Protein AF-A0A964VKA3-F1 (afdb_monomer)

Radius of gyration: 26.98 Å; Cα contacts (8 Å, |Δi|>4): 495; chains: 1; bounding box: 67×96×76 Å

Mean predicted aligned error: 15.07 Å

pLDDT: mean 77.62, std 18.9, range [29.02, 98.5]

Solvent-accessible surface area (backbone atoms only — not comparable to full-atom values): 16894 Å² total; per-residue (Å²): 137,84,88,82,90,82,89,80,76,86,79,73,80,71,74,79,73,78,76,73,82,77,62,54,69,46,67,36,47,92,90,64,43,52,62,61,52,16,59,75,70,75,44,49,50,66,56,46,24,67,53,53,75,44,94,60,74,84,78,54,73,70,40,74,37,39,74,56,55,100,85,63,93,72,81,75,84,78,78,66,81,70,84,72,76,85,72,80,71,78,76,71,74,75,77,80,71,54,73,66,58,52,50,52,49,45,53,52,34,49,52,30,44,50,50,23,33,51,51,7,35,78,67,64,33,52,17,39,36,34,31,57,67,78,33,33,32,40,34,26,48,44,50,41,80,76,49,75,39,62,34,9,46,6,65,48,86,86,46,38,82,40,68,46,68,55,53,83,72,31,26,38,61,65,45,71,40,25,27,68,38,62,46,78,37,85,89,42,61,82,24,64,20,40,44,29,32,40,51,46,50,70,62,30,54,53,35,35,31,68,74,48,39,72,60,35,42,50,53,51,53,53,47,28,74,76,74,48,74,77,82,41,60,68,48,44,52,54,51,23,71,76,29,76,91,66,47,53,43,72,75,40,34,41,28,19,65,36,31,94,55,50,68,29,74,17,30,40,21,18,32,57,70,58,39,46,58,48,48,70,50,34,55,73,38,72,78,34,30,38,65,31,27,32,16,32,33,62,115

Nearest PDB structures (foldseek):
  4uz3-assembly1_A  TM=9.778E-01  e=7.431E-03  Thermus thermophilus HB8
  4uz3-assembly3_C  TM=9.737E-01  e=7.431E-03  Thermus thermophilus HB8
  4uz3-assembly2_B  TM=9.156E-01  e=4.848E-03  Thermus thermophilus HB8
  4xcm-assembly1_B  TM=9.577E-01  e=7.899E-03  Thermus thermophilus HB8
  4xcm-assembly1_A  TM=3.022E-01  e=6.188E-03  Thermus thermophilus HB8

Foldseek 3Di:
DDDDDDDDDDPPPPPPPPPPPDFDKDQAAVPDWLVVVCVLLVHDSVVQCVQAVNPDTDDDHRDITGPDDPPDDDPCPVPDPPPPPPPPPPPPPDPDDPPVVVVVQVVQQVVQVVVLLVVQLVVQAKAWEAALAVQKIFIDGNSHGPDIFRKAFFADPVLAVDADQAAQSLYAHADKWWWQDWFAAPVPVQFLRTKTWTQCQVVLLVSLCVVVPPVSVVLQVVCCVVPNHDRDLVVQVVSCVVVVVRGRHHIETETENDNPYHRGSRHIYGHSVVSVVVQVRQCPDPVRNTGNMYGYGHD

Structure (mmCIF, N/CA/C/O backbone):
data_AF-A0A964VKA3-F1
#
_entry.id   AF-A0A964VKA3-F1
#
loop_
_atom_site.group_PDB
_atom_site.id
_atom_site.type_symbol
_atom_site.label_atom_id
_atom_site.label_alt_id
_atom_site.label_comp_id
_atom_site.label_asym_id
_atom_site.label_entity_id
_atom_site.label_seq_id
_atom_site.pdbx_PDB_ins_code
_atom_site.Cartn_x
_atom_site.Cartn_y
_atom_site.Cartn_z
_atom_site.occupancy
_atom_site.B_iso_or_equiv
_atom_site.auth_seq_id
_atom_site.auth_comp_id
_atom_site.auth_asym_id
_atom_site.auth_atom_id
_atom_site.pdbx_PDB_model_num
ATOM 1 N N . MET A 1 1 ? 47.159 -69.421 52.613 1.00 46.22 1 MET A N 1
ATOM 2 C CA . MET A 1 1 ? 47.717 -69.399 51.239 1.00 46.22 1 MET A CA 1
ATOM 3 C C . MET A 1 1 ? 46.583 -69.584 50.232 1.00 46.22 1 MET A C 1
ATOM 5 O O . MET A 1 1 ? 45.770 -70.463 50.471 1.00 46.22 1 MET A O 1
ATOM 9 N N . ARG A 1 2 ? 46.611 -68.809 49.124 1.00 44.88 2 ARG A N 1
ATOM 10 C CA . ARG A 1 2 ? 45.704 -68.765 47.933 1.00 44.88 2 ARG A CA 1
ATOM 11 C C . ARG A 1 2 ? 44.397 -67.954 48.142 1.00 44.88 2 ARG A C 1
ATOM 13 O O . ARG A 1 2 ? 43.605 -68.331 48.987 1.00 44.88 2 ARG A O 1
ATOM 20 N N . ARG A 1 3 ? 44.273 -66.706 47.628 1.00 47.31 3 ARG A N 1
ATOM 21 C CA . ARG A 1 3 ? 43.980 -66.226 46.231 1.00 47.31 3 ARG A CA 1
ATOM 22 C C . ARG A 1 3 ? 42.556 -66.652 45.789 1.00 47.31 3 ARG A C 1
ATOM 24 O O . ARG A 1 3 ? 42.257 -67.815 45.979 1.00 47.31 3 ARG A O 1
ATOM 31 N N . LEU A 1 4 ? 41.651 -65.874 45.172 1.00 44.03 4 LEU A N 1
ATOM 32 C CA . LEU A 1 4 ? 41.668 -64.588 44.454 1.00 44.03 4 LEU A CA 1
ATOM 33 C C . LEU A 1 4 ? 40.191 -64.163 44.148 1.00 44.03 4 LEU A C 1
ATOM 35 O O . LEU A 1 4 ? 39.352 -65.039 43.976 1.00 44.03 4 LEU A O 1
ATOM 39 N N . THR A 1 5 ? 39.940 -62.853 43.979 1.00 50.41 5 THR A N 1
ATOM 40 C CA . THR A 1 5 ? 38.921 -62.175 43.116 1.00 50.41 5 THR A CA 1
ATOM 41 C C . THR A 1 5 ? 37.412 -62.487 43.194 1.00 50.41 5 THR A C 1
ATOM 43 O O . THR A 1 5 ? 36.982 -63.538 42.740 1.00 50.41 5 THR A O 1
ATOM 46 N N . LEU A 1 6 ? 36.596 -61.453 43.464 1.00 41.47 6 LEU A N 1
ATOM 47 C CA . LEU A 1 6 ? 35.731 -60.855 42.427 1.00 41.47 6 LEU A CA 1
ATOM 48 C C . LEU A 1 6 ? 35.300 -59.430 42.817 1.00 41.47 6 LEU A C 1
ATOM 50 O O . LEU A 1 6 ? 34.840 -59.179 43.927 1.00 41.47 6 LEU A O 1
ATOM 54 N N . ALA A 1 7 ? 35.492 -58.500 41.885 1.00 50.34 7 ALA A N 1
ATOM 55 C CA . ALA A 1 7 ? 35.051 -57.118 41.970 1.00 50.34 7 ALA A CA 1
ATOM 56 C C . ALA A 1 7 ? 33.517 -57.039 41.929 1.00 50.34 7 ALA A C 1
ATOM 58 O O . ALA A 1 7 ? 32.906 -57.640 41.047 1.00 50.34 7 ALA A O 1
ATOM 59 N N . LEU A 1 8 ? 32.908 -56.240 42.809 1.00 47.75 8 LEU A N 1
ATOM 60 C CA . LEU A 1 8 ? 31.572 -55.708 42.559 1.00 47.75 8 LEU A CA 1
ATOM 61 C C . LEU A 1 8 ? 31.676 -54.189 42.466 1.00 47.75 8 LEU A C 1
ATOM 63 O O . LEU A 1 8 ? 31.941 -53.484 43.437 1.00 47.75 8 LEU A O 1
ATOM 67 N N . PHE A 1 9 ? 31.564 -53.748 41.218 1.00 50.69 9 PHE A N 1
ATOM 68 C CA . PHE A 1 9 ? 31.520 -52.373 40.764 1.00 50.69 9 PHE A CA 1
ATOM 69 C C . PHE A 1 9 ? 30.535 -51.538 41.586 1.00 50.69 9 PHE A C 1
ATOM 71 O O . PHE A 1 9 ? 29.422 -51.976 41.875 1.00 50.69 9 PHE A O 1
ATOM 78 N N . LEU A 1 10 ? 30.947 -50.301 41.877 1.00 51.44 10 LEU A N 1
ATOM 79 C CA . LEU A 1 10 ? 30.071 -49.205 42.266 1.00 51.44 10 LEU A CA 1
ATOM 80 C C . LEU A 1 10 ? 28.828 -49.175 41.364 1.00 51.44 10 LEU A C 1
ATOM 82 O O . LEU A 1 10 ? 28.906 -48.721 40.223 1.00 51.44 10 LEU A O 1
ATOM 86 N N . LEU A 1 11 ? 27.667 -49.545 41.902 1.00 50.25 11 LEU A N 1
ATOM 87 C CA . LEU A 1 11 ? 26.408 -48.975 41.443 1.00 50.25 11 LEU A CA 1
ATOM 88 C C . LEU A 1 11 ? 26.140 -47.744 42.309 1.00 50.25 11 LEU A C 1
ATOM 90 O O . LEU A 1 11 ? 25.336 -47.741 43.237 1.00 50.25 11 LEU A O 1
ATOM 94 N N . CYS A 1 12 ? 26.896 -46.683 42.025 1.00 42.41 12 CYS A N 1
ATOM 95 C CA . CYS A 1 12 ? 26.462 -45.347 42.378 1.00 42.41 12 CYS A CA 1
ATOM 96 C C . CYS A 1 12 ? 25.170 -45.130 41.585 1.00 42.41 12 CYS A C 1
ATOM 98 O O . CYS A 1 12 ? 25.213 -44.934 40.370 1.00 42.41 12 CYS A O 1
ATOM 100 N N . CYS A 1 13 ? 24.021 -45.253 42.251 1.00 41.84 13 CYS A N 1
ATOM 101 C CA . CYS A 1 13 ? 22.764 -44.723 41.748 1.00 41.84 13 CYS A CA 1
ATOM 102 C C . CYS A 1 13 ? 22.954 -43.213 41.595 1.00 41.84 13 CYS A C 1
ATOM 104 O O . CYS A 1 13 ? 22.652 -42.435 42.498 1.00 41.84 13 CYS A O 1
ATOM 106 N N . ALA A 1 14 ? 23.499 -42.801 40.454 1.00 47.78 14 ALA A N 1
ATOM 107 C CA . ALA A 1 14 ? 23.356 -41.452 39.968 1.00 47.78 14 ALA A CA 1
ATOM 108 C C . ALA A 1 14 ? 21.856 -41.263 39.743 1.00 47.78 14 ALA A C 1
ATOM 110 O O . ALA A 1 14 ? 21.308 -41.639 38.707 1.00 47.78 14 ALA A O 1
ATOM 111 N N . ALA A 1 15 ? 21.179 -40.719 40.753 1.00 46.66 15 ALA A N 1
ATOM 112 C CA . ALA A 1 15 ? 19.953 -39.991 40.526 1.00 46.66 15 ALA A CA 1
ATOM 113 C C . ALA A 1 15 ? 20.293 -38.972 39.436 1.00 46.66 15 ALA A C 1
ATOM 115 O O . ALA A 1 15 ? 21.061 -38.035 39.663 1.00 46.66 15 ALA A O 1
ATOM 116 N N . ILE A 1 16 ? 19.798 -39.217 38.223 1.00 49.50 16 ILE A N 1
ATOM 117 C CA . ILE A 1 16 ? 19.834 -38.239 37.149 1.00 49.50 16 ILE A CA 1
ATOM 118 C C . ILE A 1 16 ? 18.937 -37.114 37.651 1.00 49.50 16 ILE A C 1
ATOM 120 O O . ILE A 1 16 ? 17.721 -37.143 37.480 1.00 49.50 16 ILE A O 1
ATOM 124 N N . ALA A 1 17 ? 19.535 -36.151 38.349 1.00 42.00 17 ALA A N 1
ATOM 125 C CA . ALA A 1 17 ? 18.922 -34.864 38.570 1.00 42.00 17 ALA A CA 1
ATOM 126 C C . ALA A 1 17 ? 18.688 -34.302 37.171 1.00 42.00 17 ALA A C 1
ATOM 128 O O . ALA A 1 17 ? 19.619 -33.867 36.491 1.00 42.00 17 ALA A O 1
ATOM 129 N N . THR A 1 18 ? 17.447 -34.394 36.701 1.00 40.34 18 THR A N 1
ATOM 130 C CA . THR A 1 18 ? 16.996 -33.676 35.521 1.00 40.34 18 THR A CA 1
ATOM 131 C C . THR A 1 18 ? 17.219 -32.203 35.823 1.00 40.34 18 THR A C 1
ATOM 133 O O . THR A 1 18 ? 16.423 -31.580 36.526 1.00 40.34 18 THR A O 1
ATOM 136 N N . LEU A 1 19 ? 18.347 -31.658 35.365 1.00 45.47 19 LEU A N 1
ATOM 137 C CA . LEU A 1 19 ? 18.601 -30.226 35.355 1.00 45.47 19 LEU A CA 1
ATOM 138 C C . LEU A 1 19 ? 17.502 -29.615 34.488 1.00 45.47 19 LEU A C 1
ATOM 140 O O . LEU A 1 19 ? 17.586 -29.620 33.260 1.00 45.47 19 LEU A O 1
ATOM 144 N N . GLY A 1 20 ? 16.427 -29.165 35.137 1.00 46.66 20 GLY A N 1
ATOM 145 C CA . GLY A 1 20 ? 15.353 -28.437 34.489 1.00 46.66 20 GLY A CA 1
ATOM 146 C C . GLY A 1 20 ? 15.978 -27.270 33.742 1.00 46.66 20 GLY A C 1
ATOM 147 O O . GLY A 1 20 ? 16.662 -26.437 34.337 1.00 46.66 20 GLY A O 1
ATOM 148 N N . LYS A 1 21 ? 15.804 -27.248 32.423 1.00 48.41 21 LYS A N 1
ATOM 149 C CA . LYS A 1 21 ? 16.311 -26.184 31.564 1.00 48.41 21 LYS A CA 1
ATOM 150 C C . LYS A 1 21 ? 15.593 -24.893 31.959 1.00 48.41 21 LYS A C 1
ATOM 152 O O . LYS A 1 21 ? 14.456 -24.666 31.550 1.00 48.41 21 LYS A O 1
ATOM 157 N N . SER A 1 22 ? 16.219 -24.077 32.806 1.00 60.19 22 SER A N 1
ATOM 158 C CA . SER A 1 22 ? 15.643 -22.803 33.217 1.00 60.19 22 SER A CA 1
ATOM 159 C C . SER A 1 22 ? 15.591 -21.885 32.002 1.00 60.19 22 SER A C 1
ATOM 161 O O . SER A 1 22 ? 16.595 -21.619 31.337 1.00 60.19 22 SER A O 1
ATOM 163 N N . SER A 1 23 ? 14.380 -21.460 31.656 1.00 73.06 23 SER A N 1
ATOM 164 C CA . SER A 1 23 ? 14.201 -20.523 30.557 1.00 73.06 23 SER A CA 1
ATOM 165 C C . SER A 1 23 ? 14.708 -19.144 30.999 1.00 73.06 23 SER A C 1
ATOM 167 O O . SER A 1 23 ? 14.455 -18.743 32.136 1.00 73.06 23 SER A O 1
ATOM 169 N N . PRO A 1 24 ? 15.444 -18.414 30.146 1.00 81.19 24 PRO A N 1
ATOM 170 C CA . PRO A 1 24 ? 15.906 -17.060 30.447 1.00 81.19 24 PRO A CA 1
ATOM 171 C C . PRO A 1 24 ? 14.716 -16.142 30.751 1.00 81.19 24 PRO A C 1
ATOM 173 O O . PRO A 1 24 ? 13.697 -16.219 30.064 1.00 81.19 24 PRO A O 1
ATOM 176 N N . THR A 1 25 ? 14.849 -15.247 31.734 1.00 89.62 25 THR A N 1
ATOM 177 C CA . THR A 1 25 ? 13.791 -14.294 32.102 1.00 89.62 25 THR A CA 1
ATOM 178 C C . THR A 1 25 ? 14.279 -12.843 32.167 1.00 89.62 25 THR A C 1
ATOM 180 O O . THR A 1 25 ? 15.470 -12.562 32.312 1.00 89.62 25 THR A O 1
ATOM 183 N N . HIS A 1 26 ? 13.339 -11.904 32.059 1.00 88.94 26 HIS A N 1
ATOM 184 C CA . HIS A 1 26 ? 13.519 -10.476 32.295 1.00 88.94 26 HIS A CA 1
ATOM 185 C C . HIS A 1 26 ? 12.586 -10.008 33.414 1.00 88.94 26 HIS A C 1
ATOM 187 O O . HIS A 1 26 ? 11.373 -10.155 33.300 1.00 88.94 26 HIS A O 1
ATOM 193 N N . VAL A 1 27 ? 13.135 -9.397 34.465 1.00 95.12 27 VAL A N 1
ATOM 194 C CA . VAL A 1 27 ? 12.331 -8.756 35.516 1.00 95.12 27 VAL A CA 1
ATOM 195 C C . VAL A 1 27 ? 12.021 -7.324 35.099 1.00 95.12 27 VAL A C 1
ATOM 197 O O . VAL A 1 27 ? 12.941 -6.512 34.979 1.00 95.12 27 VAL A O 1
ATOM 200 N N . VAL A 1 28 ? 10.738 -7.032 34.899 1.00 91.31 28 VAL A N 1
ATOM 201 C CA . VAL A 1 28 ? 10.216 -5.738 34.445 1.00 91.31 28 VAL A CA 1
ATOM 202 C C . VAL A 1 28 ? 10.602 -4.633 35.427 1.00 91.31 28 VAL A C 1
ATOM 204 O O . VAL A 1 28 ? 10.345 -4.731 36.630 1.00 91.31 28 VAL A O 1
ATOM 207 N N . LYS A 1 29 ? 11.201 -3.553 34.925 1.00 86.81 29 LYS A N 1
ATOM 208 C CA . LYS A 1 29 ? 11.605 -2.375 35.704 1.00 86.81 29 LYS A CA 1
ATOM 209 C C . LYS A 1 29 ? 10.726 -1.174 35.369 1.00 86.81 29 LYS A C 1
ATOM 211 O O . LYS A 1 29 ? 9.973 -1.160 34.399 1.00 86.81 29 LYS A O 1
ATOM 216 N N . ARG A 1 30 ? 10.827 -0.120 36.187 1.00 81.38 30 ARG A N 1
ATOM 217 C CA . ARG A 1 30 ? 10.143 1.153 35.918 1.00 81.38 30 ARG A CA 1
ATOM 218 C C . ARG A 1 30 ? 10.546 1.676 34.531 1.00 81.38 30 ARG A C 1
ATOM 220 O O . ARG A 1 30 ? 11.728 1.896 34.285 1.00 81.38 30 ARG A O 1
ATOM 227 N N . GLY A 1 31 ? 9.553 1.907 33.672 1.00 67.88 31 GLY A N 1
ATOM 228 C CA . GLY A 1 31 ? 9.740 2.392 32.300 1.00 67.88 31 GLY A CA 1
ATOM 229 C C . GLY A 1 31 ? 9.892 1.293 31.243 1.00 67.88 31 GLY A C 1
ATOM 230 O O . GLY A 1 31 ? 9.977 1.609 30.056 1.00 67.88 31 GLY A O 1
ATOM 231 N N . ASP A 1 32 ? 9.904 0.017 31.634 1.00 72.12 32 ASP A N 1
ATOM 232 C CA . ASP A 1 32 ? 9.829 -1.068 30.665 1.00 72.12 32 ASP A CA 1
ATOM 233 C C . ASP A 1 32 ? 8.395 -1.214 30.124 1.00 72.12 32 ASP A C 1
ATOM 235 O O . ASP A 1 32 ? 7.402 -1.046 30.834 1.00 72.12 32 ASP A O 1
ATOM 239 N N . THR A 1 33 ? 8.304 -1.534 28.839 1.00 76.50 33 THR A N 1
ATOM 240 C CA . THR A 1 33 ? 7.075 -1.895 28.128 1.00 76.50 33 THR A CA 1
ATOM 241 C C . THR A 1 33 ? 7.329 -3.215 27.414 1.00 76.50 33 THR A C 1
ATOM 243 O O . THR A 1 33 ? 8.477 -3.532 27.099 1.00 76.50 33 THR A O 1
ATOM 246 N N . LEU A 1 34 ? 6.291 -3.995 27.091 1.00 72.69 34 LEU A N 1
ATOM 247 C CA . LEU A 1 34 ? 6.512 -5.218 26.304 1.00 72.69 34 LEU A CA 1
ATOM 248 C C . LEU A 1 34 ? 7.261 -4.932 25.000 1.00 72.69 34 LEU A C 1
ATOM 250 O O . LEU A 1 34 ? 8.102 -5.728 24.598 1.00 72.69 34 LEU A O 1
ATOM 254 N N . ILE A 1 35 ? 7.002 -3.776 24.388 1.00 55.03 35 ILE A N 1
ATOM 255 C CA . ILE A 1 35 ? 7.639 -3.319 23.152 1.00 55.03 35 ILE A CA 1
ATOM 256 C C . ILE A 1 35 ? 9.148 -3.139 23.343 1.00 55.03 35 ILE A C 1
ATOM 258 O O . ILE A 1 35 ? 9.936 -3.716 22.594 1.00 55.03 35 ILE A O 1
ATOM 262 N N . ASN A 1 36 ? 9.581 -2.372 24.350 1.00 62.03 36 ASN A N 1
ATOM 263 C CA . ASN A 1 36 ? 11.008 -2.100 24.530 1.00 62.03 36 ASN A CA 1
ATOM 264 C C . ASN A 1 36 ? 11.780 -3.314 25.080 1.00 62.03 36 ASN A C 1
ATOM 266 O O . ASN A 1 36 ? 12.961 -3.476 24.761 1.00 62.03 36 ASN A O 1
ATOM 270 N N . ILE A 1 37 ? 11.116 -4.198 25.834 1.00 71.50 37 ILE A N 1
ATOM 271 C CA . ILE A 1 37 ? 11.668 -5.485 26.262 1.00 71.50 37 ILE A CA 1
ATOM 272 C C . ILE A 1 37 ? 11.850 -6.382 25.037 1.00 71.50 37 ILE A C 1
ATOM 274 O O . ILE A 1 37 ? 12.947 -6.890 24.811 1.00 71.50 37 ILE A O 1
ATOM 278 N N . ALA A 1 38 ? 10.813 -6.535 24.212 1.00 66.50 38 ALA A N 1
ATOM 279 C CA . ALA A 1 38 ? 10.864 -7.343 23.001 1.00 66.50 38 ALA A CA 1
ATOM 280 C C . ALA A 1 38 ? 11.981 -6.858 22.058 1.00 66.50 38 ALA A C 1
ATOM 282 O O . ALA A 1 38 ? 12.842 -7.648 21.675 1.00 66.50 38 ALA A O 1
ATOM 283 N N . ALA A 1 39 ? 12.074 -5.548 21.808 1.00 48.28 39 ALA A N 1
ATOM 284 C CA . ALA A 1 39 ? 13.145 -4.956 21.007 1.00 48.28 39 ALA A CA 1
ATOM 285 C C . ALA A 1 39 ? 14.548 -5.213 21.590 1.00 48.28 39 ALA A C 1
ATOM 287 O O . ALA A 1 39 ? 15.471 -5.572 20.858 1.00 48.28 39 ALA A O 1
ATOM 288 N N . ARG A 1 40 ? 14.718 -5.083 22.916 1.00 63.47 40 ARG A N 1
ATOM 289 C CA . ARG A 1 40 ? 16.005 -5.313 23.601 1.00 63.47 40 ARG A CA 1
ATOM 290 C C . ARG A 1 40 ? 16.526 -6.734 23.405 1.00 63.47 40 ARG A C 1
ATOM 292 O O . ARG A 1 40 ? 17.738 -6.927 23.328 1.00 63.47 40 ARG A O 1
ATOM 299 N N . TYR A 1 41 ? 15.621 -7.704 23.340 1.00 66.19 41 TYR A N 1
ATOM 300 C CA . TYR A 1 41 ? 15.952 -9.121 23.204 1.00 66.19 41 TYR A CA 1
ATOM 301 C C . TYR A 1 41 ? 15.726 -9.666 21.788 1.00 66.19 41 TYR A C 1
ATOM 303 O O . TYR A 1 41 ? 15.841 -10.871 21.592 1.00 66.19 41 TYR A O 1
ATOM 311 N N . GLN A 1 42 ? 15.450 -8.796 20.806 1.00 51.91 42 GLN A N 1
ATOM 312 C CA . GLN A 1 42 ? 15.159 -9.171 19.412 1.00 51.91 42 GLN A CA 1
ATOM 313 C C . GLN A 1 42 ? 14.011 -10.189 19.293 1.00 51.91 42 GLN A C 1
ATOM 315 O O . GLN A 1 42 ? 14.015 -11.079 18.445 1.00 51.91 42 GLN A O 1
ATOM 320 N N . LEU A 1 43 ? 13.022 -10.053 20.170 1.00 60.62 43 LEU A N 1
ATOM 321 C CA . LEU A 1 43 ? 11.789 -10.823 20.174 1.00 60.62 43 LEU A CA 1
ATOM 322 C C . LEU A 1 43 ? 10.670 -9.978 19.571 1.00 60.62 43 LEU A C 1
ATOM 324 O O . LEU A 1 43 ? 10.706 -8.749 19.600 1.00 60.62 43 LEU A O 1
ATOM 328 N N . SER A 1 44 ? 9.624 -10.634 19.084 1.00 53.06 44 SER A N 1
ATOM 329 C CA . SER A 1 44 ? 8.344 -9.963 18.862 1.00 53.06 44 SER A CA 1
ATOM 330 C C . SER A 1 44 ? 7.565 -9.853 20.175 1.00 53.06 44 SER A C 1
ATOM 332 O O . SER A 1 44 ? 7.627 -10.744 21.027 1.00 53.06 44 SER A O 1
ATOM 334 N N . VAL A 1 45 ? 6.752 -8.801 20.317 1.00 64.81 45 VAL A N 1
ATOM 335 C CA . VAL A 1 45 ? 5.803 -8.674 21.441 1.00 64.81 45 VAL A CA 1
ATOM 336 C C . VAL A 1 45 ? 4.877 -9.888 21.498 1.00 64.81 45 VAL A C 1
ATOM 338 O O . VAL A 1 45 ? 4.593 -10.389 22.578 1.00 64.81 45 VAL A O 1
ATOM 341 N N . ARG A 1 46 ? 4.483 -10.442 20.343 1.00 57.53 46 ARG A N 1
ATOM 342 C CA . ARG A 1 46 ? 3.689 -11.674 20.261 1.00 57.53 46 ARG A CA 1
ATOM 343 C C . ARG A 1 46 ? 4.387 -12.873 20.905 1.00 57.53 46 ARG A C 1
ATOM 345 O O . ARG A 1 46 ? 3.740 -13.587 21.660 1.00 57.53 46 ARG A O 1
ATOM 352 N N . GLN A 1 47 ? 5.671 -13.099 20.625 1.00 66.25 47 GLN A N 1
ATOM 353 C CA . GLN A 1 47 ? 6.437 -14.174 21.270 1.00 66.25 47 GLN A CA 1
ATOM 354 C C . GLN A 1 47 ? 6.511 -13.955 22.779 1.00 66.25 47 GLN A C 1
ATOM 356 O O . GLN A 1 47 ? 6.233 -14.872 23.544 1.00 66.25 47 GLN A O 1
ATOM 361 N N . LEU A 1 48 ? 6.803 -12.723 23.203 1.00 78.50 48 LEU A N 1
ATOM 362 C CA . LEU A 1 48 ? 6.889 -12.377 24.617 1.00 78.50 48 LEU A CA 1
ATOM 363 C C . LEU A 1 48 ? 5.538 -12.547 25.328 1.00 78.50 48 LEU A C 1
ATOM 365 O O . LEU A 1 48 ? 5.498 -13.062 26.437 1.00 78.50 48 LEU A O 1
ATOM 369 N N . ARG A 1 49 ? 4.424 -12.194 24.680 1.00 82.06 49 ARG A N 1
ATOM 370 C CA . ARG A 1 49 ? 3.072 -12.429 25.198 1.00 82.06 49 ARG A CA 1
ATOM 371 C C . ARG A 1 49 ? 2.743 -13.910 25.274 1.00 82.06 49 ARG A C 1
ATOM 373 O O . ARG A 1 49 ? 2.259 -14.366 26.300 1.00 82.06 49 ARG A O 1
ATOM 380 N N . GLN A 1 50 ? 3.029 -14.655 24.211 1.00 79.00 50 GLN A N 1
ATOM 381 C CA . GLN A 1 50 ? 2.725 -16.078 24.121 1.00 79.00 50 GLN A CA 1
ATOM 382 C C . GLN A 1 50 ? 3.508 -16.906 25.146 1.00 79.00 50 GLN A C 1
ATOM 384 O O . GLN A 1 50 ? 2.973 -17.865 25.678 1.00 79.00 50 GLN A O 1
ATOM 389 N N . TRP A 1 51 ? 4.764 -16.560 25.430 1.00 86.69 51 TRP A N 1
ATOM 390 C CA . TRP A 1 51 ? 5.578 -17.283 26.416 1.00 86.69 51 TRP A CA 1
ATOM 391 C C . TRP A 1 51 ? 5.269 -16.918 27.867 1.00 86.69 51 TRP A C 1
ATOM 393 O O . TRP A 1 51 ? 5.791 -17.562 28.773 1.00 86.69 51 TRP A O 1
ATOM 403 N N . ASN A 1 52 ? 4.467 -15.875 28.084 1.00 91.19 52 ASN A N 1
ATOM 404 C CA . ASN A 1 52 ? 4.128 -15.348 29.405 1.00 91.19 52 ASN A CA 1
ATOM 405 C C . ASN A 1 52 ? 2.618 -15.274 29.642 1.00 91.19 52 ASN A C 1
ATOM 407 O O . ASN A 1 52 ? 2.191 -14.578 30.559 1.00 91.19 52 ASN A O 1
ATOM 411 N N . ASP A 1 53 ? 1.829 -15.931 28.786 1.00 89.00 53 ASP A N 1
ATOM 412 C CA . ASP A 1 53 ? 0.364 -15.965 28.831 1.00 89.00 53 ASP A CA 1
ATOM 413 C C . ASP A 1 53 ? -0.280 -14.574 28.998 1.00 89.00 53 ASP A C 1
AT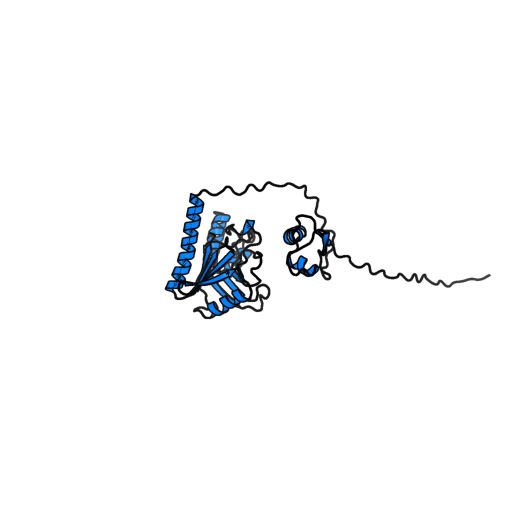OM 415 O O . ASP A 1 53 ? -1.251 -14.370 29.726 1.00 89.00 53 ASP A O 1
ATOM 419 N N . LEU A 1 54 ? 0.275 -13.573 28.305 1.00 88.00 54 LEU A N 1
ATOM 420 C CA . LEU A 1 54 ? -0.187 -12.189 28.402 1.00 88.00 54 LEU A CA 1
ATOM 421 C C . LEU A 1 54 ? -1.306 -11.906 2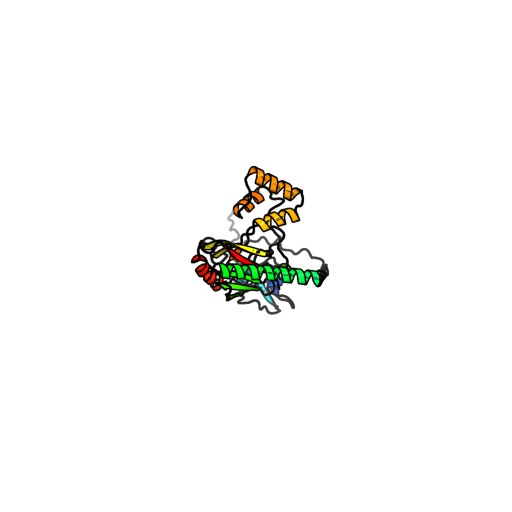7.396 1.00 88.00 54 LEU A C 1
ATOM 423 O O . LEU A 1 54 ? -1.108 -11.853 26.175 1.00 88.00 54 LEU A O 1
ATOM 427 N N . HIS A 1 55 ? -2.491 -11.615 27.925 1.00 72.31 55 HIS A N 1
ATOM 428 C CA . HIS A 1 55 ? -3.672 -11.263 27.132 1.00 72.31 55 HIS A CA 1
ATOM 429 C C . HIS A 1 55 ? -3.682 -9.805 26.631 1.00 72.31 55 HIS A C 1
ATOM 431 O O . HIS A 1 55 ? -4.544 -9.440 25.837 1.00 72.31 55 HIS A O 1
ATOM 437 N N . GLY A 1 56 ? -2.686 -8.996 27.004 1.00 70.75 56 GLY A N 1
ATOM 438 C CA . GLY A 1 56 ? -2.484 -7.626 26.528 1.00 70.75 56 GLY A CA 1
ATOM 439 C C . GLY A 1 56 ? -1.087 -7.111 26.877 1.00 70.75 56 GLY A C 1
ATOM 440 O O . GLY A 1 56 ? -0.227 -7.894 27.275 1.00 70.75 56 GLY A O 1
ATOM 441 N N . ASP A 1 57 ? -0.874 -5.798 26.763 1.00 73.50 57 ASP A N 1
ATOM 442 C CA . ASP A 1 57 ? 0.468 -5.204 26.903 1.00 73.50 57 ASP A CA 1
ATOM 443 C C . ASP A 1 57 ? 0.803 -4.704 28.313 1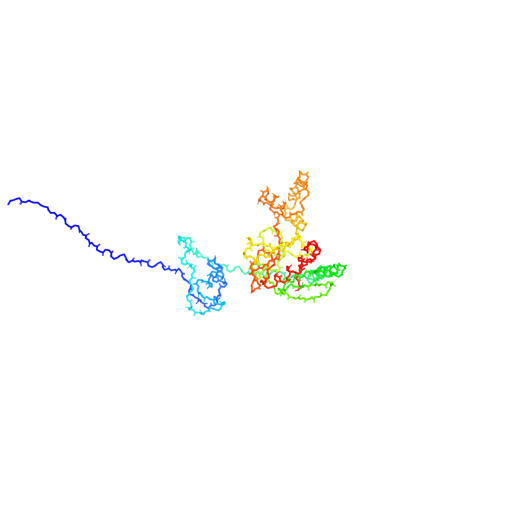.00 73.50 57 ASP A C 1
ATOM 445 O O . ASP A 1 57 ? 1.880 -4.154 28.560 1.00 73.50 57 ASP A O 1
ATOM 449 N N . ARG A 1 58 ? -0.122 -4.901 29.258 1.00 83.44 58 ARG A N 1
ATOM 450 C CA . ARG A 1 58 ? 0.087 -4.539 30.659 1.00 83.44 58 ARG A CA 1
ATOM 451 C C . ARG A 1 58 ? 1.056 -5.517 31.305 1.00 83.44 58 ARG A C 1
ATOM 453 O O . ARG A 1 58 ? 0.782 -6.710 31.394 1.00 83.44 58 ARG A O 1
ATOM 460 N N . ILE A 1 59 ? 2.150 -4.961 31.806 1.00 90.94 59 ILE A N 1
ATOM 461 C CA . ILE A 1 59 ? 3.140 -5.652 32.621 1.00 90.94 59 ILE A CA 1
ATOM 462 C C . ILE A 1 59 ? 3.373 -4.867 33.906 1.00 90.94 59 ILE A C 1
ATOM 464 O O . ILE A 1 59 ? 3.374 -3.635 33.900 1.00 90.94 59 ILE A O 1
ATOM 468 N N . ALA A 1 60 ? 3.536 -5.577 35.015 1.00 92.12 60 ALA A N 1
ATOM 469 C CA . ALA A 1 60 ? 3.774 -4.971 36.317 1.00 92.12 60 ALA A CA 1
ATOM 470 C C . ALA A 1 60 ? 5.275 -4.871 36.598 1.00 92.12 60 ALA A C 1
ATOM 472 O O . ALA A 1 60 ? 6.042 -5.774 36.275 1.00 92.12 60 ALA A O 1
ATOM 473 N N . ILE A 1 61 ? 5.706 -3.790 37.250 1.00 92.38 61 ILE A N 1
ATOM 474 C CA . ILE A 1 61 ? 7.081 -3.690 37.753 1.00 92.38 61 ILE A CA 1
ATOM 475 C C . ILE A 1 61 ? 7.328 -4.857 38.720 1.00 92.38 61 ILE A C 1
ATOM 477 O O . ILE A 1 61 ? 6.516 -5.113 39.604 1.00 92.38 61 ILE A O 1
ATOM 481 N N . GLY A 1 62 ? 8.444 -5.563 38.541 1.00 89.31 62 GLY A N 1
ATOM 482 C CA . GLY A 1 62 ? 8.783 -6.774 39.290 1.00 89.31 62 GLY A CA 1
ATOM 483 C C . GLY A 1 62 ? 8.259 -8.073 38.668 1.00 89.31 62 GLY A C 1
ATOM 484 O O . GLY A 1 62 ? 8.680 -9.146 39.091 1.00 89.31 62 GLY A O 1
ATOM 485 N N . GLN A 1 63 ? 7.406 -8.008 37.641 1.00 95.75 63 GLN A N 1
ATOM 486 C CA . GLN A 1 63 ? 6.963 -9.190 36.899 1.00 95.75 63 GLN A CA 1
ATOM 487 C C . GLN A 1 63 ? 8.143 -9.832 36.159 1.00 95.75 63 GLN A C 1
ATOM 489 O O . GLN A 1 63 ? 8.924 -9.142 35.508 1.00 95.75 63 GLN A O 1
ATOM 494 N N . SER A 1 64 ? 8.272 -11.156 36.241 1.00 94.56 64 SER A N 1
ATOM 495 C CA . SER A 1 64 ? 9.277 -11.917 35.493 1.00 94.56 64 SER A CA 1
ATOM 496 C C . SER A 1 64 ? 8.684 -12.388 34.167 1.00 94.56 64 SER A C 1
ATOM 498 O O . SER A 1 64 ? 7.645 -13.044 34.164 1.00 94.56 64 SER A O 1
ATOM 500 N N . LEU A 1 65 ? 9.333 -12.050 33.053 1.00 93.00 65 LEU A N 1
ATOM 501 C CA . LEU A 1 65 ? 8.934 -12.445 31.705 1.00 93.00 65 LEU A CA 1
ATOM 502 C C . LEU A 1 65 ? 9.929 -13.443 31.114 1.00 93.00 65 LEU A C 1
ATOM 504 O O . LEU A 1 65 ? 11.099 -13.120 30.929 1.00 93.00 65 LEU A O 1
ATOM 508 N N . THR A 1 66 ? 9.462 -14.632 30.766 1.00 89.81 66 THR A N 1
ATOM 509 C CA . THR A 1 66 ? 10.153 -15.664 29.995 1.00 89.81 66 THR A CA 1
ATOM 510 C C . THR A 1 66 ? 10.518 -15.157 28.599 1.00 89.81 66 THR A C 1
ATOM 512 O O . THR A 1 66 ? 9.662 -14.690 27.849 1.00 89.81 66 THR A O 1
ATOM 515 N N . LEU A 1 67 ? 11.797 -15.269 28.240 1.00 82.69 67 LEU A N 1
ATOM 516 C CA . LEU A 1 67 ? 12.378 -14.781 26.985 1.00 82.69 67 LEU A CA 1
ATOM 517 C C . LEU A 1 67 ? 12.664 -15.897 25.966 1.00 82.69 67 LEU A C 1
ATOM 519 O O . LEU A 1 67 ? 13.251 -15.623 24.921 1.00 82.69 67 LEU A O 1
ATOM 523 N N . ALA A 1 68 ? 12.308 -17.151 26.256 1.00 79.06 68 ALA A N 1
ATOM 524 C CA . ALA A 1 68 ? 12.430 -18.258 25.308 1.00 79.06 68 ALA A CA 1
ATOM 525 C C . ALA A 1 68 ? 11.336 -19.311 25.526 1.00 79.06 68 ALA A C 1
ATOM 527 O O . ALA A 1 68 ? 11.039 -19.680 26.659 1.00 79.06 68 ALA A O 1
ATOM 528 N N . GLY A 1 69 ? 10.759 -19.817 24.434 1.00 66.25 69 GLY A N 1
ATOM 529 C CA . GLY A 1 69 ? 9.758 -20.885 24.477 1.00 66.25 69 GLY A CA 1
ATOM 530 C C . GLY A 1 69 ? 10.362 -22.278 24.700 1.00 66.25 69 GLY A C 1
ATOM 531 O O . GLY A 1 69 ? 11.496 -22.547 24.307 1.00 66.25 69 GLY A O 1
ATOM 532 N N . GLN A 1 70 ? 9.557 -23.190 25.255 1.00 47.91 70 GLN A N 1
ATOM 533 C CA . GLN A 1 70 ? 9.940 -24.559 25.651 1.00 47.91 70 GLN A CA 1
ATOM 534 C C . GLN A 1 70 ? 10.521 -25.434 24.513 1.00 47.91 70 GLN A C 1
ATOM 536 O O . GLN A 1 70 ? 11.226 -26.397 24.789 1.00 47.91 70 GLN A O 1
ATOM 541 N N . ASN A 1 71 ? 10.308 -25.068 23.241 1.00 44.34 71 ASN A N 1
ATOM 542 C CA . ASN A 1 71 ? 10.797 -25.793 22.056 1.00 44.34 71 ASN A CA 1
ATOM 543 C C . ASN A 1 71 ? 11.763 -24.986 21.169 1.00 44.34 71 ASN A C 1
ATOM 545 O O . ASN A 1 71 ? 11.900 -25.276 19.982 1.00 44.34 71 ASN A O 1
ATOM 549 N N . TYR A 1 72 ? 12.450 -23.978 21.714 1.00 38.28 72 TYR A N 1
ATOM 550 C CA . TYR A 1 72 ? 13.488 -23.264 20.967 1.00 38.28 72 TYR A CA 1
ATOM 551 C C . TYR A 1 72 ? 14.878 -23.866 21.258 1.00 38.28 72 TYR A C 1
ATOM 553 O O . TYR A 1 72 ? 15.378 -23.750 22.385 1.00 38.28 72 TYR A O 1
ATOM 561 N N . PRO A 1 73 ? 15.556 -24.510 20.289 1.00 34.41 73 PRO A N 1
ATOM 562 C CA . PRO A 1 73 ? 16.968 -24.824 20.445 1.00 34.41 73 PRO A CA 1
ATOM 563 C C . PRO A 1 73 ? 17.779 -23.532 20.258 1.00 34.41 73 PRO A C 1
ATOM 565 O O . PRO A 1 73 ? 17.888 -23.024 19.148 1.00 34.41 73 PRO A O 1
ATOM 568 N N . ILE A 1 74 ? 18.349 -22.982 21.338 1.00 35.47 74 ILE A N 1
ATOM 569 C CA . ILE A 1 74 ? 19.394 -21.945 21.260 1.00 35.47 74 ILE A CA 1
ATOM 570 C C . ILE A 1 74 ? 20.587 -22.344 22.132 1.00 35.47 74 ILE A C 1
ATOM 572 O O . ILE A 1 74 ? 20.437 -22.586 23.331 1.00 35.47 74 ILE A O 1
ATOM 576 N N . SER A 1 75 ? 21.786 -22.330 21.545 1.00 31.88 75 SER A N 1
ATOM 577 C CA . SER A 1 75 ? 23.050 -22.208 22.274 1.00 31.88 75 SER A CA 1
ATOM 578 C C . SER A 1 75 ? 23.218 -20.762 22.761 1.00 31.88 75 SER A C 1
ATOM 580 O O . SER A 1 75 ? 23.425 -19.842 21.969 1.00 31.88 75 SER A O 1
ATOM 582 N N . PHE A 1 76 ? 23.128 -20.544 24.072 1.00 37.00 76 PHE A N 1
ATOM 583 C CA . PHE A 1 76 ? 23.029 -19.222 24.712 1.00 37.00 76 PHE A CA 1
ATOM 584 C C . PHE A 1 76 ? 24.331 -18.389 24.744 1.00 37.00 76 PHE A C 1
ATOM 586 O O . PHE A 1 76 ? 24.392 -17.352 25.404 1.00 37.00 76 PHE A O 1
ATOM 593 N N . GLN A 1 77 ? 25.384 -18.798 24.032 1.00 38.28 77 GLN A N 1
ATOM 594 C CA . GLN A 1 77 ? 26.671 -18.089 24.036 1.00 38.28 77 GLN A CA 1
ATOM 595 C C . GLN A 1 77 ? 26.682 -16.795 23.195 1.00 38.28 77 GLN A C 1
ATOM 597 O O . GLN A 1 77 ? 27.569 -15.967 23.385 1.00 38.28 77 GLN A O 1
ATOM 602 N N . GLN A 1 78 ? 25.685 -16.554 22.334 1.00 41.00 78 GLN A N 1
ATOM 603 C CA . GLN A 1 78 ? 25.602 -15.330 21.515 1.00 41.00 78 GLN A CA 1
ATOM 604 C C . GLN A 1 78 ? 24.798 -14.172 22.144 1.00 41.00 78 GLN A C 1
ATOM 606 O O . GLN A 1 78 ? 24.878 -13.051 21.650 1.00 41.00 78 GLN A O 1
ATOM 611 N N . PHE A 1 79 ? 24.091 -14.386 23.262 1.00 43.97 79 PHE A N 1
ATOM 612 C CA . PHE A 1 79 ? 23.196 -13.385 23.877 1.00 43.97 79 PHE A CA 1
ATOM 613 C C . PHE A 1 79 ? 23.775 -12.697 25.121 1.00 43.97 79 PHE A C 1
ATOM 615 O O . PHE A 1 79 ? 23.058 -12.374 26.068 1.00 43.97 79 PHE A O 1
ATOM 622 N N . ARG A 1 80 ? 25.081 -12.417 25.127 1.00 34.34 80 ARG A N 1
ATOM 623 C CA . ARG A 1 80 ? 25.616 -11.384 26.021 1.00 34.34 80 ARG A CA 1
ATOM 624 C C . ARG A 1 80 ? 25.530 -10.045 25.293 1.00 34.34 80 ARG A C 1
ATOM 626 O O . ARG A 1 80 ? 26.293 -9.857 24.343 1.00 34.34 80 ARG A O 1
ATOM 633 N N . PRO A 1 81 ? 24.666 -9.095 25.702 1.00 36.69 81 PRO A N 1
ATOM 634 C CA . PRO A 1 81 ? 24.823 -7.732 25.228 1.00 36.69 81 PRO A CA 1
ATOM 635 C C . PRO A 1 81 ? 26.226 -7.283 25.641 1.00 36.69 81 PRO A C 1
ATOM 637 O O . PRO A 1 81 ? 26.533 -7.186 26.832 1.00 36.69 81 PRO A O 1
ATOM 640 N N . LYS A 1 82 ? 27.106 -7.040 24.661 1.00 35.06 82 LYS A N 1
ATOM 641 C CA . LYS A 1 82 ? 28.301 -6.231 24.915 1.00 35.06 82 LYS A CA 1
ATOM 642 C C . LYS A 1 82 ? 27.792 -4.953 25.562 1.00 35.06 82 LYS A C 1
ATOM 644 O O . LYS A 1 82 ? 26.830 -4.383 25.053 1.00 35.06 82 LYS A O 1
ATOM 649 N N . ALA A 1 83 ? 28.385 -4.546 26.683 1.00 38.16 83 ALA A N 1
ATOM 650 C CA . ALA A 1 83 ? 28.023 -3.314 27.366 1.00 38.16 83 ALA A CA 1
ATOM 651 C C . ALA A 1 83 ? 28.043 -2.162 26.350 1.00 38.16 83 ALA A C 1
ATOM 653 O O . ALA A 1 83 ? 29.101 -1.646 25.985 1.00 38.16 83 ALA A O 1
ATOM 654 N N . VAL A 1 84 ? 26.865 -1.798 25.841 1.00 38.72 84 VAL A N 1
ATOM 655 C CA . VAL A 1 84 ? 26.705 -0.641 24.977 1.00 38.72 84 VAL A CA 1
ATOM 656 C C . VAL A 1 84 ? 26.874 0.535 25.916 1.00 38.72 84 VAL A C 1
ATOM 658 O O . VAL A 1 84 ? 25.990 0.838 26.716 1.00 38.72 84 VAL A O 1
ATOM 661 N N . LYS A 1 85 ? 28.048 1.171 25.865 1.00 38.16 85 LYS A N 1
ATOM 662 C CA . LYS A 1 85 ? 28.244 2.485 26.474 1.00 38.16 85 LYS A CA 1
ATOM 663 C C . LYS A 1 85 ? 27.103 3.360 25.970 1.00 38.16 85 LYS A C 1
ATOM 665 O O . LYS A 1 85 ? 26.973 3.551 24.762 1.00 38.16 85 LYS A O 1
ATOM 670 N N . LYS A 1 86 ? 26.262 3.832 26.891 1.00 39.41 86 LYS A N 1
ATOM 671 C CA . LYS A 1 86 ? 25.105 4.682 26.615 1.00 39.41 86 LYS A CA 1
ATOM 672 C C . LYS A 1 86 ? 25.599 5.975 25.957 1.00 39.41 86 LYS A C 1
ATOM 674 O O . LYS A 1 86 ? 25.893 6.955 26.628 1.00 39.41 86 LYS A O 1
ATOM 679 N N . ARG A 1 87 ? 25.747 5.975 24.633 1.00 39.38 87 ARG A N 1
ATOM 680 C CA . ARG A 1 87 ? 25.747 7.202 23.844 1.00 39.38 87 ARG A CA 1
ATOM 681 C C . ARG A 1 87 ? 24.299 7.439 23.474 1.00 39.38 87 ARG A C 1
ATOM 683 O O . ARG A 1 87 ? 23.822 6.946 22.458 1.00 39.38 87 ARG A O 1
ATOM 690 N N . GLU A 1 88 ? 23.610 8.191 24.323 1.00 35.88 88 GLU A N 1
ATOM 691 C CA . GLU A 1 88 ? 22.454 8.963 23.887 1.00 35.88 88 GLU A CA 1
ATOM 692 C C . GLU A 1 88 ? 22.943 9.880 22.762 1.00 35.88 88 GLU A C 1
ATOM 694 O O . GLU A 1 88 ? 23.476 10.966 22.991 1.00 35.88 88 GLU A O 1
ATOM 699 N N . LYS A 1 89 ? 22.829 9.427 21.511 1.00 38.59 89 LYS A N 1
ATOM 700 C CA . LYS A 1 89 ? 22.776 10.379 20.413 1.00 38.59 89 LYS A CA 1
ATOM 701 C C . LYS A 1 89 ? 21.455 11.101 20.613 1.00 38.59 89 LYS A C 1
ATOM 703 O O . LYS A 1 89 ? 20.404 10.513 20.380 1.00 38.59 89 LYS A O 1
ATOM 708 N N . LYS A 1 90 ? 21.517 12.347 21.090 1.00 29.02 90 LYS A N 1
ATOM 709 C CA . LYS A 1 90 ? 20.405 13.291 20.985 1.00 29.02 90 LYS A CA 1
ATOM 710 C C . LYS A 1 90 ? 19.897 13.201 19.548 1.00 29.02 90 LYS A C 1
ATOM 712 O O . LYS A 1 90 ? 20.605 13.620 18.630 1.00 29.02 90 LYS A O 1
ATOM 717 N N . PHE A 1 91 ? 18.728 12.604 19.345 1.00 37.91 91 PHE A N 1
ATOM 718 C CA . PHE A 1 91 ? 18.042 12.730 18.074 1.00 37.91 91 PHE A CA 1
ATOM 719 C C . PHE A 1 91 ? 17.648 14.199 17.994 1.00 37.91 91 PHE A C 1
ATOM 721 O O . PHE A 1 91 ? 16.795 14.664 18.748 1.00 37.91 91 PHE A O 1
ATOM 728 N N . LYS A 1 92 ? 18.360 14.968 17.166 1.00 29.23 92 LYS A N 1
ATOM 729 C CA . LYS A 1 92 ? 17.840 16.265 16.755 1.00 29.23 92 LYS A CA 1
ATOM 730 C C . LYS A 1 92 ? 16.551 15.943 15.998 1.00 29.23 92 LYS A C 1
ATOM 732 O O . LYS A 1 92 ? 16.648 15.156 15.053 1.00 29.23 92 LYS A O 1
ATOM 737 N N . PRO A 1 93 ? 15.377 16.469 16.395 1.00 36.38 93 PRO A N 1
ATOM 738 C CA . PRO A 1 93 ? 14.211 16.379 15.530 1.00 36.38 93 PRO A CA 1
ATOM 739 C C . PRO A 1 93 ? 14.631 16.874 14.146 1.00 36.38 93 PRO A C 1
ATOM 741 O O . PRO A 1 93 ? 15.435 17.810 14.040 1.00 36.38 93 PRO A O 1
ATOM 744 N N . ALA A 1 94 ? 14.160 16.197 13.097 1.00 40.12 94 ALA A N 1
ATOM 745 C CA . ALA A 1 94 ? 14.350 16.692 11.743 1.00 40.12 94 ALA A CA 1
ATOM 746 C C . ALA A 1 94 ? 13.943 18.179 11.720 1.00 40.12 94 ALA A C 1
ATOM 748 O O . ALA A 1 94 ? 12.960 18.530 12.383 1.00 40.12 94 ALA A O 1
ATOM 749 N N . PRO A 1 95 ? 14.705 19.066 11.054 1.00 43.75 95 PRO A N 1
ATOM 750 C CA . PRO A 1 95 ? 14.330 20.472 10.978 1.00 43.75 95 PRO A CA 1
ATOM 751 C C . PRO A 1 95 ? 12.882 20.563 10.489 1.00 43.75 95 PRO A C 1
ATOM 753 O O . PRO A 1 95 ? 12.519 19.882 9.527 1.00 43.75 95 PRO A O 1
ATOM 756 N N . SER A 1 96 ? 12.050 21.353 11.177 1.00 55.47 96 SER A N 1
ATOM 757 C CA . SER A 1 96 ? 10.679 21.602 10.733 1.00 55.47 96 SER A CA 1
ATOM 758 C C . SER A 1 96 ? 10.744 22.101 9.295 1.00 55.47 96 SER A C 1
ATOM 760 O O . SER A 1 96 ? 11.452 23.077 9.024 1.00 55.47 96 SER A O 1
ATOM 762 N N . ARG A 1 97 ? 10.063 21.422 8.369 1.00 66.44 97 ARG A N 1
ATOM 763 C CA . ARG A 1 97 ? 9.991 21.880 6.980 1.00 66.44 97 ARG A CA 1
ATOM 764 C C . ARG A 1 97 ? 9.398 23.292 6.953 1.00 66.44 97 ARG A C 1
ATOM 766 O O . ARG A 1 97 ? 8.660 23.677 7.864 1.00 66.44 97 ARG A O 1
ATOM 773 N N . SER A 1 98 ? 9.749 24.088 5.943 1.00 79.62 98 SER A N 1
ATOM 774 C CA . SER A 1 98 ? 9.138 25.410 5.797 1.00 79.62 98 SER A CA 1
ATOM 775 C C . SER A 1 98 ? 7.620 25.259 5.639 1.00 79.62 98 SER A C 1
ATOM 777 O O . SER A 1 98 ? 7.134 24.248 5.129 1.00 79.62 98 SER A O 1
ATOM 779 N N . ARG A 1 99 ? 6.860 26.276 6.066 1.00 82.81 99 ARG A N 1
ATOM 780 C CA . ARG A 1 99 ? 5.397 26.297 5.891 1.00 82.81 99 ARG A CA 1
ATOM 781 C C . ARG A 1 99 ? 4.987 26.088 4.429 1.00 82.81 99 ARG A C 1
ATOM 783 O O . ARG A 1 99 ? 3.968 25.463 4.174 1.00 82.81 99 ARG A O 1
ATOM 790 N N . GLU A 1 100 ? 5.799 26.577 3.496 1.00 84.56 100 GLU A N 1
ATOM 791 C CA . GLU A 1 100 ? 5.613 26.393 2.054 1.00 84.56 100 GLU A CA 1
ATOM 792 C C . GLU A 1 100 ? 5.705 24.921 1.645 1.00 84.56 100 GLU A C 1
ATOM 794 O O . GLU A 1 100 ? 4.821 24.429 0.951 1.00 84.56 100 GLU A O 1
ATOM 799 N N . VAL A 1 101 ? 6.717 24.192 2.131 1.00 82.56 101 VAL A N 1
ATOM 800 C CA . VAL A 1 101 ? 6.878 22.762 1.826 1.00 82.56 101 VAL A CA 1
ATOM 801 C C . VAL A 1 101 ? 5.728 21.939 2.411 1.00 82.56 101 VAL A C 1
ATOM 803 O O . VAL A 1 101 ? 5.246 21.019 1.755 1.00 82.56 101 VAL A O 1
ATOM 806 N N . GLU A 1 102 ? 5.254 22.258 3.618 1.00 81.75 102 GLU A N 1
ATOM 807 C CA . GLU A 1 102 ? 4.084 21.569 4.186 1.00 81.75 102 GLU A CA 1
ATOM 808 C C . GLU A 1 102 ? 2.793 21.886 3.413 1.00 81.75 102 GLU A C 1
ATOM 810 O O . GLU A 1 102 ? 1.994 20.986 3.163 1.00 81.75 102 GLU A O 1
ATOM 815 N N . ALA A 1 103 ? 2.608 23.128 2.954 1.00 84.38 103 ALA A N 1
ATOM 816 C CA . ALA A 1 103 ? 1.465 23.499 2.120 1.00 84.38 103 ALA A CA 1
ATOM 817 C C . ALA A 1 103 ? 1.487 22.798 0.749 1.00 84.38 103 ALA A C 1
ATOM 819 O O . ALA A 1 103 ? 0.452 22.317 0.287 1.00 84.38 103 ALA A O 1
ATOM 820 N N . GLU A 1 104 ? 2.658 22.690 0.116 1.00 87.75 104 GLU A N 1
ATOM 821 C CA . GLU A 1 104 ? 2.828 21.959 -1.145 1.00 87.75 104 GLU A CA 1
ATOM 822 C C . GLU A 1 104 ? 2.509 20.468 -0.971 1.00 87.75 104 GLU A C 1
ATOM 824 O O . GLU A 1 104 ? 1.778 19.878 -1.771 1.00 87.75 104 GLU A O 1
ATOM 829 N N . LEU A 1 105 ? 3.009 19.859 0.109 1.00 86.12 105 LEU A N 1
ATOM 830 C CA . LEU A 1 105 ? 2.702 18.475 0.455 1.00 86.12 105 LEU A CA 1
ATOM 831 C C . LEU A 1 105 ? 1.200 18.278 0.674 1.00 86.12 105 LEU A C 1
ATOM 833 O O . LEU A 1 105 ? 0.621 17.371 0.076 1.00 86.12 105 LEU A O 1
ATOM 837 N N . GLN A 1 106 ? 0.563 19.150 1.455 1.00 88.69 106 GLN A N 1
ATOM 838 C CA . GLN A 1 106 ? -0.876 19.114 1.710 1.00 88.69 106 GLN A CA 1
ATOM 839 C C . GLN A 1 106 ? -1.694 19.207 0.415 1.00 88.69 106 GLN A C 1
ATOM 841 O O . GLN A 1 106 ? -2.623 18.420 0.206 1.00 88.69 106 GLN A O 1
ATOM 846 N N . ALA A 1 107 ? -1.340 20.138 -0.476 1.00 91.12 107 ALA A N 1
ATOM 847 C CA . ALA A 1 107 ? -1.996 20.298 -1.770 1.00 91.12 107 ALA A CA 1
ATOM 848 C C . ALA A 1 107 ? -1.843 19.036 -2.630 1.00 91.12 107 ALA A C 1
ATOM 850 O O . ALA A 1 107 ? -2.815 18.549 -3.209 1.00 91.12 107 ALA A O 1
ATOM 851 N N . ARG A 1 108 ? -0.641 18.451 -2.656 1.00 93.06 108 ARG A N 1
ATOM 852 C CA . ARG A 1 108 ? -0.360 17.215 -3.394 1.00 93.06 108 ARG A CA 1
ATOM 853 C C . ARG A 1 108 ? -1.150 16.023 -2.858 1.00 93.06 108 ARG A C 1
ATOM 855 O O . ARG A 1 108 ? -1.707 15.259 -3.643 1.00 93.06 108 ARG A O 1
ATOM 862 N N . PHE A 1 109 ? -1.214 15.864 -1.539 1.00 93.88 109 PHE A N 1
ATOM 863 C CA . PHE A 1 109 ? -1.979 14.792 -0.906 1.00 93.88 109 PHE A CA 1
ATOM 864 C C . PHE A 1 109 ? -3.476 14.925 -1.180 1.00 93.88 109 PHE A C 1
ATOM 866 O O . PHE A 1 109 ? -4.108 13.936 -1.548 1.00 93.88 109 PHE A O 1
ATOM 873 N N . SER A 1 110 ? -4.006 16.148 -1.105 1.00 93.88 110 SER A N 1
ATOM 874 C CA . SER A 1 110 ? -5.406 16.436 -1.440 1.00 93.88 110 SER A CA 1
ATOM 875 C C . SER A 1 110 ? -5.697 16.095 -2.905 1.00 93.88 110 SER A C 1
ATOM 877 O O . SER A 1 110 ? -6.636 15.363 -3.203 1.00 93.88 110 SER A O 1
ATOM 879 N N . ALA A 1 111 ? -4.819 16.504 -3.828 1.00 95.62 111 ALA A N 1
ATOM 880 C CA . ALA A 1 111 ? -4.968 16.197 -5.249 1.00 95.62 111 ALA A CA 1
ATOM 881 C C . ALA A 1 111 ? -4.996 14.683 -5.538 1.00 95.62 111 ALA A C 1
ATOM 883 O O . ALA A 1 111 ? -5.759 14.229 -6.397 1.00 95.62 111 ALA A O 1
ATOM 884 N N . TRP A 1 112 ? -4.192 13.880 -4.832 1.00 96.94 112 TRP A N 1
ATOM 885 C CA . TRP A 1 112 ? -4.202 12.421 -4.983 1.00 96.94 112 TRP A CA 1
ATOM 886 C C . TRP A 1 112 ? -5.477 11.777 -4.440 1.00 96.94 112 TRP A C 1
ATOM 888 O O . TRP A 1 112 ? -6.065 10.948 -5.140 1.00 96.94 112 TRP A O 1
ATOM 898 N N . SER A 1 113 ? -5.929 12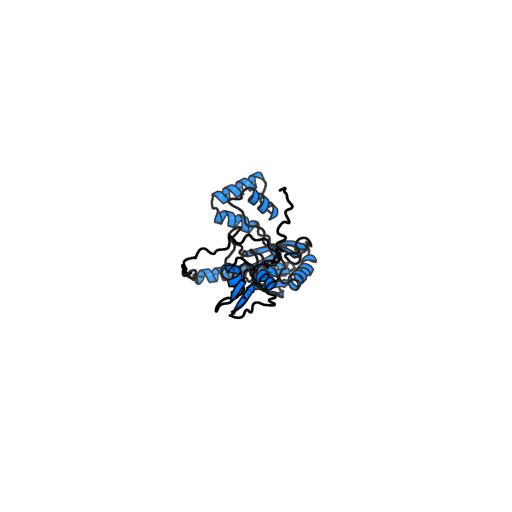.157 -3.239 1.00 97.44 113 SER A N 1
ATOM 899 C CA . SER A 1 113 ? -7.192 11.644 -2.694 1.00 97.44 113 SER A CA 1
ATOM 900 C C . SER A 1 113 ? -8.377 12.037 -3.576 1.00 97.44 113 SER A C 1
ATOM 902 O O . SER A 1 113 ? -9.175 11.174 -3.944 1.00 97.44 113 SER A O 1
ATOM 904 N N . ASP A 1 114 ? -8.441 13.295 -4.013 1.00 97.31 114 ASP A N 1
ATOM 905 C CA . ASP A 1 114 ? -9.522 13.807 -4.858 1.00 97.31 114 ASP A CA 1
ATOM 906 C C . ASP A 1 114 ? -9.556 13.101 -6.212 1.00 97.31 114 ASP A C 1
ATOM 908 O O . ASP A 1 114 ? -10.622 12.734 -6.706 1.00 97.31 114 ASP A O 1
ATOM 912 N N . SER A 1 115 ? -8.386 12.833 -6.798 1.00 96.88 115 SER A N 1
ATOM 913 C CA . SER A 1 115 ? -8.278 12.090 -8.056 1.00 96.88 115 SER A CA 1
ATOM 914 C C . SER A 1 115 ? -8.790 10.655 -7.926 1.00 96.88 115 SER A C 1
ATOM 916 O O . SER A 1 115 ? -9.522 10.185 -8.803 1.00 96.88 115 SER A O 1
ATOM 918 N N . ALA A 1 116 ? -8.448 9.960 -6.835 1.00 96.38 116 ALA A N 1
ATOM 919 C CA . ALA A 1 116 ? -8.937 8.607 -6.573 1.00 96.38 116 ALA A CA 1
ATOM 920 C C . ALA A 1 116 ? -10.468 8.585 -6.416 1.00 96.38 116 ALA A C 1
ATOM 922 O O . ALA A 1 116 ? -11.150 7.784 -7.063 1.00 96.38 116 ALA A O 1
ATOM 923 N N . VAL A 1 117 ? -11.018 9.510 -5.625 1.00 98.12 117 VAL A N 1
ATOM 924 C CA . VAL A 1 117 ? -12.465 9.640 -5.386 1.00 98.12 117 VAL A CA 1
ATOM 925 C C . VAL A 1 117 ? -13.208 10.035 -6.668 1.00 98.12 117 VAL A C 1
ATOM 927 O O . VAL A 1 117 ? -14.245 9.453 -6.993 1.00 98.12 117 VAL A O 1
ATOM 930 N N . ALA A 1 118 ? -12.664 10.961 -7.459 1.00 96.25 118 ALA A N 1
ATOM 931 C CA . ALA A 1 118 ? -13.245 11.362 -8.738 1.00 96.25 118 ALA A CA 1
ATOM 932 C C . ALA A 1 118 ? -13.259 10.213 -9.758 1.00 96.25 118 ALA A C 1
ATOM 934 O O . ALA A 1 118 ? -14.233 10.059 -10.497 1.00 96.25 118 ALA A O 1
ATOM 935 N N . LEU A 1 119 ? -12.212 9.380 -9.798 1.00 92.56 119 LEU A N 1
ATOM 936 C CA . LEU A 1 119 ? -12.188 8.168 -10.624 1.00 92.56 119 LEU A CA 1
ATOM 937 C C . LEU A 1 119 ? -13.251 7.158 -10.181 1.00 92.56 119 LEU A C 1
ATOM 939 O O . LEU A 1 119 ? -13.945 6.610 -11.037 1.00 92.56 119 LEU A O 1
ATOM 943 N N . SER A 1 120 ? -13.410 6.950 -8.870 1.00 96.50 120 SER A N 1
ATOM 944 C CA . SER A 1 120 ? -14.490 6.127 -8.310 1.00 96.50 120 SER A CA 1
ATOM 945 C C . SER A 1 120 ? -15.864 6.635 -8.752 1.00 96.50 120 SER A C 1
ATOM 947 O O . SER A 1 120 ? -16.656 5.847 -9.267 1.00 96.50 120 SER A O 1
ATOM 949 N N . ARG A 1 121 ? -16.117 7.949 -8.661 1.00 97.31 121 ARG A N 1
ATOM 950 C CA . ARG A 1 121 ? -17.362 8.583 -9.126 1.00 97.31 121 ARG A CA 1
ATOM 951 C C . ARG A 1 121 ? -17.617 8.350 -10.611 1.00 97.31 121 ARG A C 1
ATOM 953 O O . ARG A 1 121 ? -18.684 7.875 -10.977 1.00 97.31 121 ARG A O 1
ATOM 960 N N . ARG A 1 122 ? -16.627 8.631 -11.466 1.00 95.25 122 ARG A N 1
ATOM 961 C CA . ARG A 1 122 ? -16.759 8.468 -12.926 1.00 95.25 122 ARG A CA 1
ATOM 962 C C . ARG A 1 122 ? -17.015 7.024 -13.349 1.00 95.25 122 ARG A C 1
ATOM 964 O O . ARG A 1 122 ? -17.705 6.801 -14.334 1.00 95.25 122 ARG A O 1
ATOM 971 N N . ARG A 1 123 ? -16.433 6.056 -12.638 1.00 92.31 123 ARG A N 1
ATOM 972 C CA . ARG A 1 123 ? -16.540 4.625 -12.966 1.00 92.31 123 ARG A CA 1
ATOM 973 C C . ARG A 1 123 ? -17.691 3.918 -12.246 1.00 92.31 123 ARG A C 1
ATOM 975 O O . ARG A 1 123 ? -17.896 2.736 -12.490 1.00 92.31 123 ARG A O 1
ATOM 982 N N . GLY A 1 124 ? -18.384 4.591 -11.323 1.00 92.31 124 GLY A N 1
ATOM 983 C CA . GLY A 1 124 ? -19.354 3.951 -10.426 1.00 92.31 124 GLY A CA 1
ATOM 984 C C . GLY A 1 124 ? -18.738 2.858 -9.540 1.00 92.31 124 GLY A C 1
ATOM 985 O O . GLY A 1 124 ? -19.439 1.950 -9.107 1.00 92.31 124 GLY A O 1
ATOM 986 N N . GLY A 1 125 ? -17.421 2.905 -9.310 1.00 93.56 125 GLY A N 1
ATOM 987 C CA . GLY A 1 125 ? -16.659 1.843 -8.650 1.00 93.56 125 GLY A CA 1
ATOM 988 C C . GLY A 1 125 ? -16.081 2.252 -7.303 1.00 93.56 125 GLY A C 1
ATOM 989 O O . GLY A 1 125 ? -16.367 3.339 -6.797 1.00 93.56 125 GLY A O 1
ATOM 990 N N . TYR A 1 126 ? -15.254 1.387 -6.717 1.00 98.25 126 TYR A N 1
ATOM 991 C CA . TYR A 1 126 ? -14.587 1.680 -5.449 1.00 98.25 126 TYR A CA 1
ATOM 992 C C . TYR A 1 126 ? -13.355 2.579 -5.626 1.00 98.25 126 TYR A C 1
ATOM 994 O O . TYR A 1 126 ? -12.744 2.589 -6.692 1.00 98.25 126 TYR A O 1
ATOM 1002 N N . ALA A 1 127 ? -12.974 3.298 -4.571 1.00 98.12 127 ALA A N 1
ATOM 1003 C CA . ALA A 1 127 ? -11.635 3.861 -4.382 1.00 98.12 127 ALA A CA 1
ATOM 1004 C C . ALA A 1 127 ? -11.198 3.704 -2.922 1.00 98.12 127 ALA A C 1
ATOM 1006 O O . ALA A 1 127 ? -12.034 3.644 -2.017 1.00 98.12 127 ALA A O 1
ATOM 1007 N N . LEU A 1 128 ? -9.887 3.639 -2.708 1.00 98.50 128 LEU A N 1
ATOM 1008 C CA . LEU A 1 128 ? -9.267 3.443 -1.401 1.00 98.50 128 LEU A CA 1
ATOM 1009 C C . LEU A 1 128 ? -8.313 4.603 -1.115 1.00 98.50 128 LEU A C 1
ATOM 1011 O O . LEU A 1 128 ? -7.474 4.928 -1.953 1.00 98.50 128 LEU A O 1
ATOM 1015 N N . VAL A 1 129 ? -8.432 5.222 0.057 1.00 98.19 129 VAL A N 1
ATOM 1016 C CA . VAL A 1 129 ? -7.566 6.330 0.482 1.00 98.19 129 VAL A CA 1
ATOM 1017 C C . VAL A 1 129 ? -7.005 6.019 1.863 1.00 98.19 129 VAL A C 1
ATOM 1019 O O . VAL A 1 129 ? -7.745 6.000 2.840 1.00 98.19 129 VAL A O 1
ATOM 1022 N N . VAL A 1 130 ? -5.700 5.771 1.951 1.00 96.62 130 VAL A N 1
ATOM 1023 C CA . VAL A 1 130 ? -4.986 5.523 3.208 1.00 96.62 130 VAL A CA 1
ATOM 1024 C C . VAL A 1 130 ? -4.364 6.817 3.711 1.00 96.62 130 VAL A C 1
ATOM 1026 O O . VAL A 1 130 ? -3.499 7.384 3.044 1.00 96.62 130 VAL A O 1
ATOM 1029 N N . ASN A 1 131 ? -4.746 7.246 4.912 1.00 91.19 131 ASN A N 1
ATOM 1030 C CA . ASN A 1 131 ? -4.064 8.303 5.646 1.00 91.19 131 ASN A CA 1
ATOM 1031 C C . ASN A 1 131 ? -3.051 7.687 6.623 1.00 91.19 131 ASN A C 1
ATOM 1033 O O . ASN A 1 131 ? -3.422 7.044 7.608 1.00 91.19 131 ASN A O 1
ATOM 1037 N N . LYS A 1 132 ? -1.760 7.909 6.354 1.00 87.81 132 LYS A N 1
ATOM 1038 C CA . LYS A 1 132 ? -0.649 7.398 7.167 1.00 87.81 132 LYS A CA 1
ATOM 1039 C C . LYS A 1 132 ? -0.599 8.016 8.563 1.00 87.81 132 LYS A C 1
ATOM 1041 O O . LYS A 1 132 ? -0.225 7.328 9.510 1.00 87.81 132 LYS A O 1
ATOM 1046 N N . GLN A 1 133 ? -0.964 9.290 8.693 1.00 81.62 133 GLN A N 1
ATOM 1047 C CA . GLN A 1 133 ? -0.941 10.004 9.968 1.00 81.62 133 GLN A CA 1
ATOM 1048 C C . GLN A 1 133 ? -2.104 9.575 10.862 1.00 81.62 133 GLN A C 1
ATOM 1050 O O . GLN A 1 133 ? -1.895 9.264 12.029 1.00 81.62 133 GLN A O 1
ATOM 1055 N N . GLU A 1 134 ? -3.311 9.480 10.301 1.00 80.38 134 GLU A N 1
ATOM 1056 C CA . GLU A 1 134 ? -4.500 9.086 11.068 1.00 80.38 134 GLU A CA 1
ATOM 1057 C C . GLU A 1 134 ? -4.639 7.573 11.278 1.00 80.38 134 GLU A C 1
ATOM 1059 O O . GLU A 1 134 ? -5.435 7.164 12.115 1.00 80.38 134 GLU A O 1
ATOM 1064 N N . ARG A 1 135 ? -3.898 6.738 10.536 1.00 84.50 135 ARG A N 1
ATOM 1065 C CA . ARG A 1 135 ? -4.017 5.264 10.566 1.00 84.50 135 ARG A CA 1
ATOM 1066 C C . ARG A 1 135 ? -5.391 4.746 10.165 1.00 84.50 135 ARG A C 1
ATOM 1068 O O . ARG A 1 135 ? -5.901 3.769 10.713 1.00 84.50 135 ARG A O 1
ATOM 1075 N N . TYR A 1 136 ? -5.953 5.355 9.128 1.00 87.19 136 TYR A N 1
ATOM 1076 C CA . TYR A 1 136 ? -7.218 4.918 8.560 1.00 87.19 136 TYR A CA 1
ATOM 1077 C C . TYR A 1 136 ? -7.156 4.779 7.048 1.00 87.19 136 TYR A C 1
ATOM 1079 O O . TYR A 1 136 ? -6.479 5.538 6.358 1.00 87.19 136 TYR A O 1
ATOM 1087 N N . MET A 1 137 ? -7.923 3.820 6.542 1.00 97.12 137 MET A N 1
ATOM 1088 C CA . MET A 1 137 ? -8.276 3.711 5.139 1.00 97.12 137 MET A CA 1
ATOM 1089 C C . MET A 1 137 ? -9.748 4.049 4.968 1.00 97.12 137 MET A C 1
ATOM 1091 O O . MET A 1 137 ? -10.618 3.326 5.458 1.00 97.12 137 MET A O 1
ATOM 1095 N N . ASP A 1 138 ? -10.018 5.122 4.242 1.00 97.19 138 ASP A N 1
ATOM 1096 C CA . ASP A 1 138 ? -11.350 5.456 3.770 1.00 97.19 138 ASP A CA 1
ATOM 1097 C C . ASP A 1 138 ? -11.647 4.685 2.482 1.00 97.19 138 ASP A C 1
ATOM 1099 O O . ASP A 1 138 ? -10.830 4.622 1.559 1.00 97.19 138 ASP A O 1
ATOM 1103 N N . VAL A 1 139 ? -12.830 4.076 2.434 1.00 97.94 139 VAL A N 1
ATOM 1104 C CA . VAL A 1 139 ? -13.329 3.337 1.275 1.00 97.94 139 VAL A CA 1
ATOM 1105 C C . VAL A 1 139 ? -14.497 4.105 0.686 1.00 97.94 139 VAL A C 1
ATOM 1107 O O . VAL A 1 139 ? -15.471 4.401 1.381 1.00 97.94 139 VAL A O 1
ATOM 1110 N N . TYR A 1 140 ? -14.411 4.388 -0.606 1.00 98.12 140 TYR A N 1
ATOM 1111 C CA . TYR A 1 140 ? -15.413 5.124 -1.366 1.00 98.12 140 TYR A CA 1
ATOM 1112 C C . TYR A 1 140 ? -16.091 4.210 -2.375 1.00 98.12 140 TYR A C 1
ATOM 1114 O O . TYR A 1 140 ? -15.434 3.327 -2.918 1.00 98.12 140 TYR A O 1
ATOM 1122 N N . LEU A 1 141 ? -17.370 4.443 -2.658 1.00 96.62 141 LEU A N 1
ATOM 1123 C CA . LEU A 1 141 ? -18.119 3.847 -3.762 1.00 96.62 141 LEU A CA 1
ATOM 1124 C C . LEU A 1 141 ? -18.821 4.969 -4.522 1.00 96.62 141 LEU A C 1
ATOM 1126 O O . LEU A 1 141 ? -19.527 5.769 -3.916 1.00 96.62 141 LEU A O 1
ATOM 1130 N N . ALA A 1 142 ? -18.616 5.038 -5.838 1.00 95.56 142 ALA A N 1
ATOM 1131 C CA . ALA A 1 142 ? -19.162 6.100 -6.685 1.00 95.56 142 ALA A CA 1
ATOM 1132 C C . ALA A 1 142 ? -18.882 7.528 -6.155 1.00 95.56 142 ALA A C 1
ATOM 1134 O O . ALA A 1 142 ? -19.673 8.448 -6.342 1.00 95.56 142 ALA A O 1
ATOM 1135 N N . GLY A 1 143 ? -17.721 7.728 -5.523 1.00 93.88 143 GLY A N 1
ATOM 1136 C CA . GLY A 1 143 ? -17.305 9.012 -4.958 1.00 93.88 143 GLY A CA 1
ATOM 1137 C C . GLY A 1 143 ? -17.809 9.308 -3.542 1.00 93.88 143 GLY A C 1
ATOM 1138 O O . GLY A 1 143 ? -17.371 10.299 -2.968 1.00 93.88 143 GLY A O 1
ATOM 1139 N N . GLU A 1 144 ? -18.657 8.457 -2.963 1.00 96.62 144 GLU A N 1
ATOM 1140 C CA . GLU A 1 144 ? -19.176 8.608 -1.600 1.00 96.62 144 GLU A CA 1
ATOM 1141 C C . GLU A 1 144 ? -18.434 7.693 -0.630 1.00 96.62 144 GLU A C 1
ATOM 1143 O O . GLU A 1 144 ? -18.220 6.513 -0.919 1.00 96.62 144 GLU A O 1
ATOM 1148 N N . ARG A 1 145 ? -18.035 8.209 0.538 1.00 97.56 145 ARG A N 1
ATOM 1149 C CA . ARG A 1 145 ? -17.351 7.392 1.548 1.00 97.56 145 ARG A CA 1
ATOM 1150 C C . ARG A 1 145 ? -18.348 6.431 2.191 1.00 97.56 145 ARG A C 1
ATOM 1152 O O . ARG A 1 145 ? -19.257 6.860 2.892 1.00 97.56 145 ARG A O 1
ATOM 1159 N N . VAL A 1 146 ? -18.133 5.131 2.010 1.00 95.88 146 VAL A N 1
ATOM 1160 C CA . VAL A 1 146 ? -19.024 4.080 2.528 1.00 95.88 146 VAL A CA 1
ATOM 1161 C C . VAL A 1 146 ? -18.551 3.479 3.846 1.00 95.88 146 VAL A C 1
ATOM 1163 O O . VAL A 1 146 ? -19.361 2.953 4.601 1.00 95.88 146 VAL A O 1
ATOM 1166 N N . THR A 1 147 ? -17.248 3.521 4.130 1.00 91.81 147 THR A N 1
ATOM 1167 C CA . THR A 1 147 ? -16.693 3.047 5.404 1.00 91.81 147 THR A CA 1
ATOM 1168 C C . THR A 1 147 ? -15.278 3.580 5.622 1.00 91.81 147 THR A C 1
ATOM 1170 O O . THR A 1 147 ? -14.636 4.075 4.694 1.00 91.81 147 THR A O 1
ATOM 1173 N N . ARG A 1 148 ? -14.797 3.447 6.858 1.00 93.56 148 ARG A N 1
ATOM 1174 C CA . ARG A 1 148 ? -13.438 3.757 7.301 1.00 93.56 148 ARG A CA 1
ATOM 1175 C C . ARG A 1 148 ? -12.899 2.564 8.091 1.00 93.56 148 ARG A C 1
ATOM 1177 O O . ARG A 1 148 ? -13.588 2.060 8.978 1.00 93.56 148 ARG A O 1
ATOM 1184 N N . PHE A 1 149 ? -11.685 2.111 7.787 1.00 89.00 149 PHE A N 1
ATOM 1185 C CA . PHE A 1 149 ? -11.030 1.005 8.491 1.00 89.00 149 PHE A CA 1
ATOM 1186 C C . PHE A 1 149 ? -9.761 1.461 9.198 1.00 89.00 149 PHE A C 1
ATOM 1188 O O . PHE A 1 149 ? -8.969 2.153 8.559 1.00 89.00 149 PHE A O 1
ATOM 1195 N N . PRO A 1 150 ? -9.528 1.066 10.463 1.00 84.12 150 PRO A N 1
ATOM 1196 C CA . PRO A 1 150 ? -8.203 1.203 11.052 1.00 84.12 150 PRO A CA 1
ATOM 1197 C C . PRO A 1 150 ? -7.207 0.370 10.244 1.00 84.12 150 PRO A C 1
ATOM 1199 O O . PRO A 1 150 ? -7.557 -0.707 9.741 1.00 84.12 150 PRO A O 1
ATOM 1202 N N . VAL A 1 151 ? -5.983 0.878 10.110 1.00 87.50 151 VAL A N 1
ATOM 1203 C CA . VAL A 1 151 ? -4.905 0.194 9.394 1.00 87.50 151 VAL A CA 1
ATOM 1204 C C . VAL A 1 151 ? -3.624 0.154 10.208 1.00 87.50 151 VAL A C 1
ATOM 1206 O O . VAL A 1 151 ? -3.304 1.105 10.915 1.00 87.50 151 VAL A O 1
ATOM 1209 N N . ALA A 1 152 ? -2.859 -0.915 10.014 1.00 84.31 152 ALA A N 1
ATOM 1210 C CA . ALA A 1 152 ? -1.472 -0.996 10.439 1.00 84.31 152 ALA A CA 1
ATOM 1211 C C . ALA A 1 152 ? -0.534 -0.760 9.247 1.00 84.31 152 ALA A C 1
ATOM 1213 O O . ALA A 1 152 ? -0.710 -1.349 8.176 1.00 84.31 152 ALA A O 1
ATOM 1214 N N . ILE A 1 153 ? 0.465 0.100 9.434 1.00 83.19 153 ILE A N 1
ATOM 1215 C CA . ILE A 1 153 ? 1.455 0.507 8.432 1.00 83.19 153 ILE A CA 1
ATOM 1216 C C . ILE A 1 153 ? 2.840 0.656 9.069 1.00 83.19 153 ILE A C 1
ATOM 1218 O O . ILE A 1 153 ? 2.969 1.115 10.193 1.00 83.19 153 ILE A O 1
ATOM 1222 N N . GLY A 1 154 ? 3.901 0.309 8.340 1.00 69.19 154 GLY A N 1
ATOM 1223 C CA . GLY A 1 154 ? 5.280 0.405 8.842 1.00 69.19 154 GLY A CA 1
ATOM 1224 C C . GLY A 1 154 ? 5.565 -0.432 10.101 1.00 69.19 154 GLY A C 1
ATOM 1225 O O . GLY A 1 154 ? 4.690 -1.117 10.632 1.00 69.19 154 GLY A O 1
ATOM 1226 N N . SER A 1 155 ? 6.818 -0.392 10.558 1.00 60.88 155 SER A N 1
ATOM 1227 C CA . SER A 1 155 ? 7.311 -1.143 11.723 1.00 60.88 155 SER A CA 1
ATOM 1228 C C . SER A 1 155 ? 7.448 -0.310 12.999 1.00 60.88 155 SER A C 1
ATOM 1230 O O . SER A 1 155 ? 7.457 -0.883 14.087 1.00 60.88 155 SER A O 1
ATOM 1232 N N . THR A 1 156 ? 7.588 1.019 12.892 1.00 58.06 156 THR A N 1
ATOM 1233 C CA . THR A 1 156 ? 7.777 1.918 14.044 1.00 58.06 156 THR A CA 1
ATOM 1234 C C . THR A 1 156 ? 7.182 3.311 13.824 1.00 58.06 156 THR A C 1
ATOM 1236 O O . THR A 1 156 ? 7.097 3.787 12.690 1.00 58.06 156 THR A O 1
ATOM 1239 N N . ASP A 1 157 ? 6.855 4.004 14.923 1.00 53.22 157 ASP A N 1
ATOM 1240 C CA . ASP A 1 157 ? 6.210 5.327 14.904 1.00 53.22 157 A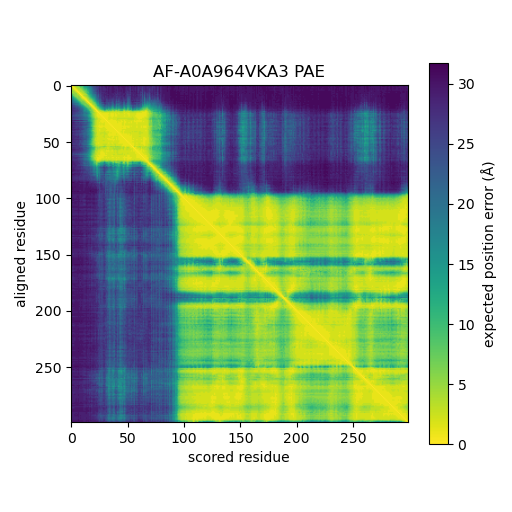SP A CA 1
ATOM 1241 C C . ASP A 1 157 ? 7.009 6.418 14.176 1.00 53.22 157 ASP A C 1
ATOM 1243 O O . ASP A 1 157 ? 6.452 7.276 13.493 1.00 53.22 157 ASP A O 1
ATOM 1247 N N . ALA A 1 158 ? 8.338 6.367 14.279 1.00 54.03 158 ALA A N 1
ATOM 1248 C CA . ALA A 1 158 ? 9.224 7.332 13.629 1.00 54.03 158 ALA A CA 1
ATOM 1249 C C . ALA A 1 158 ? 9.354 7.106 12.111 1.00 54.03 158 ALA A C 1
ATOM 1251 O O . ALA A 1 158 ? 9.710 8.029 11.379 1.00 54.03 158 ALA A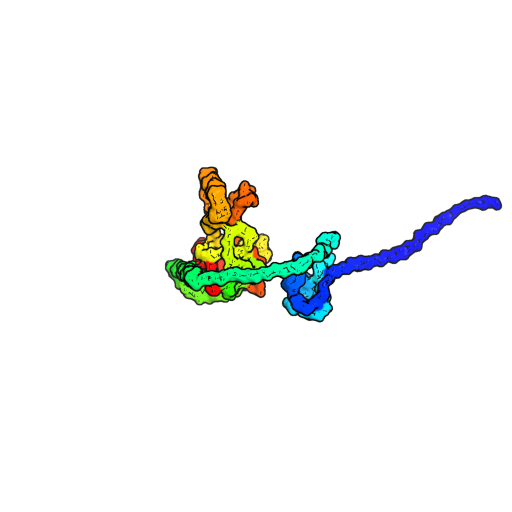 O 1
ATOM 1252 N N . GLU A 1 159 ? 9.075 5.891 11.640 1.00 57.03 159 GLU A N 1
ATOM 1253 C CA . GLU A 1 159 ? 9.254 5.465 10.248 1.00 57.03 159 GLU A CA 1
ATOM 1254 C C . GLU A 1 159 ? 7.974 5.641 9.420 1.00 57.03 159 GLU A C 1
ATOM 1256 O O . GLU A 1 159 ? 8.024 5.835 8.208 1.00 57.03 159 GLU A O 1
ATOM 1261 N N . GLN A 1 160 ? 6.797 5.642 10.046 1.00 59.53 160 GLN A N 1
ATOM 1262 C CA . GLN A 1 160 ? 5.538 5.591 9.297 1.00 59.53 160 GLN A CA 1
ATOM 1263 C C . GLN A 1 160 ? 5.209 6.857 8.520 1.00 59.53 160 GLN A C 1
ATOM 1265 O O . GLN A 1 160 ? 4.485 6.763 7.539 1.00 59.53 160 GLN A O 1
ATOM 1270 N N . LEU A 1 161 ? 5.697 8.032 8.920 1.00 71.56 161 LEU A N 1
ATOM 1271 C CA . LEU A 1 161 ? 5.484 9.271 8.159 1.00 71.56 161 LEU A CA 1
ATOM 1272 C C . LEU A 1 161 ? 6.547 9.485 7.079 1.00 71.56 161 LEU A C 1
ATOM 1274 O O . LEU A 1 161 ? 6.460 10.447 6.312 1.00 71.56 161 LEU A O 1
ATOM 1278 N N . ILE A 1 162 ? 7.541 8.600 7.003 1.00 77.50 162 ILE A N 1
ATOM 1279 C CA . ILE A 1 162 ? 8.584 8.647 5.987 1.00 77.50 162 ILE A CA 1
ATOM 1280 C C . ILE A 1 162 ? 8.018 8.043 4.702 1.00 77.50 162 ILE A C 1
ATOM 1282 O O . ILE A 1 162 ? 7.344 7.011 4.716 1.00 77.50 162 ILE A O 1
ATOM 1286 N N . ASP A 1 163 ? 8.232 8.731 3.582 1.00 83.50 163 ASP A N 1
ATOM 1287 C CA . ASP A 1 163 ? 7.917 8.169 2.273 1.00 83.50 163 ASP A CA 1
ATOM 1288 C C . ASP A 1 163 ? 8.953 7.112 1.891 1.00 83.50 163 ASP A C 1
ATOM 1290 O O . ASP A 1 163 ? 10.149 7.264 2.154 1.00 83.50 163 ASP A O 1
ATOM 1294 N N . ARG A 1 164 ? 8.489 6.056 1.229 1.00 82.88 164 ARG A N 1
ATOM 1295 C CA . ARG A 1 164 ? 9.354 4.982 0.764 1.00 82.88 164 ARG A CA 1
ATOM 1296 C C . ARG A 1 164 ? 10.235 5.447 -0.388 1.00 82.88 164 ARG A C 1
ATOM 1298 O O . ARG A 1 164 ? 9.745 6.050 -1.340 1.00 82.88 164 ARG A O 1
ATOM 1305 N N . ARG A 1 165 ? 11.525 5.128 -0.332 1.00 78.38 165 ARG A N 1
ATOM 1306 C CA . ARG A 1 165 ? 12.509 5.490 -1.365 1.00 78.38 165 ARG A CA 1
ATOM 1307 C C . ARG A 1 165 ? 13.274 4.295 -1.917 1.00 78.38 165 ARG A C 1
ATOM 1309 O O . ARG A 1 165 ? 13.798 4.381 -3.020 1.00 78.38 165 ARG A O 1
ATOM 1316 N N . GLN A 1 166 ? 13.357 3.189 -1.177 1.00 72.81 166 GLN A N 1
ATOM 1317 C CA . GLN A 1 166 ? 14.189 2.048 -1.572 1.00 72.81 166 GLN A CA 1
ATOM 1318 C C . GLN A 1 166 ? 13.632 0.690 -1.119 1.00 72.81 166 GLN A C 1
ATOM 1320 O O . GLN A 1 166 ? 12.610 0.584 -0.447 1.00 72.81 166 GLN A O 1
ATOM 1325 N N . ALA A 1 167 ? 14.284 -0.402 -1.531 1.00 64.38 167 ALA A N 1
ATOM 1326 C CA . ALA A 1 167 ? 13.765 -1.760 -1.334 1.00 64.38 167 ALA A CA 1
ATOM 1327 C C . ALA A 1 167 ? 13.651 -2.188 0.129 1.00 64.38 167 ALA A C 1
ATOM 1329 O O . ALA A 1 167 ? 12.756 -2.965 0.451 1.00 64.38 167 ALA A O 1
ATOM 1330 N N . ASN A 1 168 ? 14.506 -1.657 0.997 1.00 66.25 168 ASN A N 1
ATOM 1331 C CA . ASN A 1 168 ? 14.705 -2.182 2.346 1.00 66.25 168 ASN A CA 1
ATOM 1332 C C . ASN A 1 168 ? 14.480 -1.129 3.438 1.00 66.25 168 ASN A C 1
ATOM 1334 O O . ASN A 1 168 ? 14.941 -1.315 4.557 1.00 66.25 168 ASN A O 1
ATOM 1338 N N . ASP A 1 169 ? 13.837 -0.003 3.117 1.00 69.81 169 ASP A N 1
ATOM 1339 C CA . ASP A 1 169 ? 13.457 0.994 4.128 1.00 69.81 169 ASP A CA 1
ATOM 1340 C C . ASP A 1 169 ? 12.086 0.704 4.761 1.00 69.81 169 ASP A C 1
ATOM 1342 O O . ASP A 1 169 ? 11.717 1.353 5.726 1.00 69.81 169 ASP A O 1
ATOM 1346 N N . TYR A 1 170 ? 11.347 -0.280 4.233 1.00 75.38 170 TYR A N 1
ATOM 1347 C CA . TYR A 1 170 ? 10.101 -0.808 4.798 1.00 75.38 170 TYR A CA 1
ATOM 1348 C C . TYR A 1 170 ? 8.992 0.227 5.043 1.00 75.38 170 TYR A C 1
ATOM 1350 O O . TYR A 1 170 ? 8.028 -0.043 5.757 1.00 75.38 170 TYR A O 1
ATOM 1358 N N . HIS A 1 171 ? 9.064 1.388 4.394 1.00 84.06 171 HIS A N 1
ATOM 1359 C CA . HIS A 1 171 ? 8.017 2.400 4.472 1.00 84.06 171 HIS A CA 1
ATOM 1360 C C . HIS A 1 171 ? 6.888 2.113 3.474 1.00 84.06 171 HIS A C 1
ATOM 1362 O O . HIS A 1 171 ? 7.100 1.490 2.427 1.00 84.06 171 HIS A O 1
ATOM 1368 N N . LEU A 1 172 ? 5.679 2.590 3.781 1.00 88.31 172 LEU A N 1
ATOM 1369 C CA . LEU A 1 172 ? 4.569 2.625 2.827 1.00 88.31 172 LEU A CA 1
ATOM 1370 C C . LEU A 1 172 ? 4.737 3.835 1.899 1.00 88.31 172 LEU A C 1
ATOM 1372 O O . LEU A 1 172 ? 4.884 4.969 2.374 1.00 88.31 172 LEU A O 1
ATOM 1376 N N . LYS A 1 173 ? 4.695 3.591 0.584 1.00 90.44 173 LYS A N 1
ATOM 1377 C CA . LYS A 1 173 ? 4.852 4.636 -0.433 1.00 90.44 173 LYS A CA 1
ATOM 1378 C C . LYS A 1 173 ? 3.633 5.556 -0.486 1.00 90.44 173 LYS A C 1
ATOM 1380 O O . LYS A 1 173 ? 2.509 5.084 -0.624 1.00 90.44 173 LYS A O 1
ATOM 1385 N N . GLU A 1 174 ? 3.882 6.858 -0.445 1.00 91.94 174 GLU A N 1
ATOM 1386 C CA . GLU A 1 174 ? 2.921 7.926 -0.716 1.00 91.94 174 GLU A CA 1
ATOM 1387 C C . GLU A 1 174 ? 2.721 8.118 -2.227 1.00 91.94 174 GLU A C 1
ATOM 1389 O O . GLU A 1 174 ? 3.678 8.110 -3.005 1.00 91.94 174 GLU A O 1
ATOM 1394 N N . GLY A 1 175 ? 1.475 8.311 -2.658 1.00 92.25 175 GLY A N 1
ATOM 1395 C CA . GLY A 1 175 ? 1.167 8.484 -4.076 1.00 92.25 175 GLY A CA 1
ATOM 1396 C C . GLY A 1 175 ? -0.260 8.119 -4.454 1.00 92.25 175 GLY A C 1
ATOM 1397 O O . GLY A 1 175 ? -1.055 7.680 -3.624 1.00 92.25 175 GLY A O 1
ATOM 1398 N N . LEU A 1 176 ? -0.553 8.285 -5.743 1.00 91.56 176 LEU A N 1
ATOM 1399 C CA . LEU A 1 176 ? -1.745 7.762 -6.395 1.00 91.56 176 LEU A CA 1
ATOM 1400 C C . LEU A 1 176 ? -1.367 6.522 -7.213 1.00 91.56 176 LEU A C 1
ATOM 1402 O O . LEU A 1 176 ? -0.496 6.578 -8.079 1.00 91.56 176 LEU A O 1
ATOM 1406 N N . PHE A 1 177 ? -2.054 5.423 -6.942 1.00 94.12 177 PHE A N 1
ATOM 1407 C CA . PHE A 1 177 ? -1.842 4.101 -7.516 1.00 94.12 177 PHE A CA 1
ATOM 1408 C C . PHE A 1 177 ? -3.184 3.476 -7.912 1.00 94.12 177 PHE A C 1
ATOM 1410 O O . PHE A 1 177 ? -4.249 4.098 -7.848 1.00 94.12 177 PHE A O 1
ATOM 1417 N N . HIS A 1 178 ? -3.135 2.200 -8.272 1.00 90.19 178 HIS A N 1
ATOM 1418 C CA . HIS A 1 178 ? -4.302 1.342 -8.380 1.00 90.19 178 HIS A CA 1
ATOM 1419 C C . HIS A 1 178 ? -3.966 -0.075 -7.914 1.00 90.19 178 HIS A C 1
ATOM 1421 O O . HIS A 1 178 ? -2.794 -0.459 -7.841 1.00 90.19 178 HIS A O 1
ATOM 1427 N N . LEU A 1 179 ? -4.994 -0.873 -7.630 1.00 91.94 179 LEU A N 1
ATOM 1428 C CA . LEU A 1 179 ? -4.806 -2.303 -7.408 1.00 91.94 179 LEU A CA 1
ATOM 1429 C C . LEU A 1 179 ? -4.410 -2.986 -8.726 1.00 91.94 179 LEU A C 1
ATOM 1431 O O . LEU A 1 179 ? -5.048 -2.766 -9.758 1.00 91.94 179 LEU A O 1
ATOM 1435 N N . SER A 1 180 ? -3.351 -3.791 -8.706 1.00 87.56 180 SER A N 1
ATOM 1436 C CA . SER A 1 180 ? -2.925 -4.651 -9.825 1.00 87.56 180 SER A CA 1
ATOM 1437 C C . SER A 1 180 ? -3.354 -6.102 -9.649 1.00 87.56 180 SER A C 1
ATOM 1439 O O . SER A 1 180 ? -3.346 -6.865 -10.608 1.00 87.56 180 SER A O 1
ATOM 1441 N N . GLU A 1 181 ? -3.728 -6.491 -8.433 1.00 88.12 181 GLU A N 1
ATOM 1442 C CA . GLU A 1 181 ? -4.155 -7.845 -8.106 1.00 88.12 181 GLU A CA 1
ATOM 1443 C C . GLU A 1 181 ? -5.115 -7.792 -6.918 1.00 88.12 181 GLU A C 1
ATOM 1445 O O . GLU A 1 181 ? -4.882 -7.042 -5.969 1.00 88.12 181 GLU A O 1
ATOM 1450 N N . VAL A 1 182 ? -6.155 -8.622 -6.946 1.00 91.12 182 VAL A N 1
ATOM 1451 C CA . VAL A 1 182 ? -7.057 -8.868 -5.817 1.00 91.12 182 VAL A CA 1
ATOM 1452 C C . VAL A 1 182 ? -7.228 -10.376 -5.709 1.00 91.12 182 VAL A C 1
ATOM 1454 O O . VAL A 1 182 ? -7.894 -10.992 -6.537 1.00 91.12 182 VAL A O 1
ATOM 1457 N N . SER A 1 183 ? -6.598 -11.006 -4.725 1.00 89.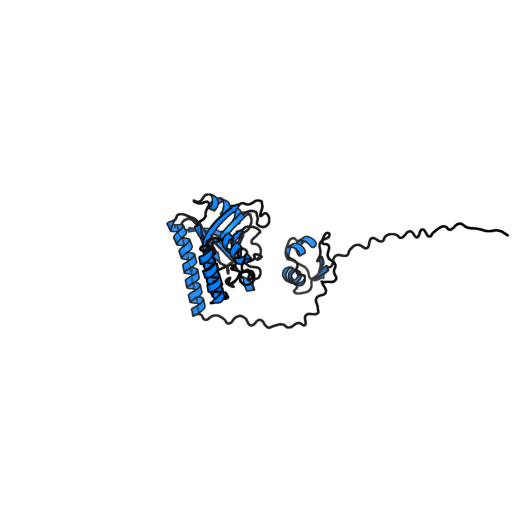12 183 SER A N 1
ATOM 1458 C CA . SER A 1 183 ? -6.559 -12.462 -4.645 1.00 89.12 183 SER A CA 1
ATOM 1459 C C . SER A 1 183 ? -6.843 -12.989 -3.245 1.00 89.12 183 SER A C 1
ATOM 1461 O O . SER A 1 183 ? -6.565 -12.365 -2.218 1.00 89.12 183 SER A O 1
ATOM 1463 N N . TRP A 1 184 ? -7.429 -14.186 -3.228 1.00 87.31 184 TRP A N 1
ATOM 1464 C CA . TRP A 1 184 ? -7.575 -15.005 -2.038 1.00 87.31 184 TRP A CA 1
ATOM 1465 C C . TRP A 1 184 ? -6.694 -16.241 -2.180 1.00 87.31 184 TRP A C 1
ATOM 1467 O O . TRP A 1 184 ? -6.807 -16.992 -3.148 1.00 87.31 184 TRP A O 1
ATOM 1477 N N . SER A 1 185 ? -5.812 -16.478 -1.215 1.00 76.81 185 SER A N 1
ATOM 1478 C CA . SER A 1 185 ? -4.877 -17.593 -1.240 1.00 76.81 185 SER A CA 1
ATOM 1479 C C . SER A 1 185 ? -4.734 -18.240 0.127 1.00 76.81 185 SER A C 1
ATOM 1481 O O . SER A 1 185 ? -4.140 -17.687 1.052 1.00 76.81 185 SER A O 1
ATOM 1483 N N . ARG A 1 186 ? -5.172 -19.501 0.214 1.00 65.50 186 ARG A N 1
ATOM 1484 C CA . ARG A 1 186 ? -4.949 -20.364 1.387 1.00 65.50 186 ARG A CA 1
ATOM 1485 C C . ARG A 1 186 ? -3.464 -20.620 1.672 1.00 65.50 186 ARG A C 1
ATOM 1487 O O . ARG A 1 186 ? -3.124 -21.040 2.772 1.00 65.50 186 ARG A O 1
ATOM 1494 N N . ARG A 1 187 ? -2.574 -20.364 0.701 1.00 56.81 187 ARG A N 1
ATOM 1495 C CA . ARG A 1 187 ? -1.116 -20.502 0.869 1.00 56.81 187 ARG A CA 1
ATOM 1496 C C . ARG A 1 187 ? -0.509 -19.358 1.680 1.00 56.81 187 ARG A C 1
ATOM 1498 O O . ARG A 1 187 ? 0.604 -19.495 2.172 1.00 56.81 187 ARG A O 1
ATOM 1505 N N . VAL A 1 188 ? -1.234 -18.252 1.849 1.00 59.59 188 VAL A N 1
ATOM 1506 C CA . VAL A 1 188 ? -0.756 -17.055 2.549 1.00 59.59 188 VAL A CA 1
ATOM 1507 C C . VAL A 1 188 ? -1.492 -16.900 3.883 1.00 59.59 188 VAL A C 1
ATOM 1509 O O . VAL A 1 188 ? -2.037 -15.849 4.218 1.00 59.59 188 VAL A O 1
ATOM 1512 N N . ALA A 1 189 ? -1.502 -17.979 4.675 1.00 56.03 189 ALA A N 1
ATOM 1513 C CA . ALA A 1 189 ? -2.165 -18.025 5.981 1.00 56.03 189 ALA A CA 1
ATOM 1514 C C . ALA A 1 189 ? -1.647 -16.955 6.961 1.00 56.03 189 ALA A C 1
ATOM 1516 O O . ALA A 1 189 ? -2.378 -16.537 7.854 1.00 56.03 189 ALA A O 1
ATOM 1517 N N . LYS A 1 190 ? -0.409 -16.474 6.762 1.00 62.38 190 LYS A N 1
ATOM 1518 C CA . LYS A 1 190 ? 0.206 -15.405 7.560 1.00 62.38 190 LYS A CA 1
ATOM 1519 C C . LYS A 1 190 ? -0.616 -14.106 7.549 1.00 62.38 190 LYS A C 1
ATOM 1521 O O . LYS A 1 190 ? -0.605 -13.404 8.552 1.00 62.38 190 LYS A O 1
ATOM 1526 N N . TRP A 1 191 ? -1.337 -13.814 6.460 1.00 67.94 191 TRP A N 1
ATOM 1527 C CA . TRP A 1 191 ? -2.020 -12.531 6.232 1.00 67.94 191 TRP A CA 1
ATOM 1528 C C . TRP A 1 191 ? -3.548 -12.655 6.097 1.00 67.94 191 TRP A C 1
ATOM 1530 O O . TRP A 1 191 ? -4.174 -11.927 5.332 1.00 67.94 191 TRP A O 1
ATOM 1540 N N . ASP A 1 192 ? -4.155 -13.624 6.790 1.00 71.62 192 ASP A N 1
ATOM 1541 C CA . ASP A 1 192 ? -5.584 -13.967 6.672 1.00 71.62 192 ASP A CA 1
ATOM 1542 C C . ASP A 1 192 ? -6.041 -14.325 5.246 1.00 71.62 192 ASP A C 1
ATOM 1544 O O . ASP A 1 192 ? -7.216 -14.189 4.919 1.00 71.62 192 ASP A O 1
ATOM 1548 N N . CYS A 1 193 ? -5.129 -14.833 4.409 1.00 80.06 193 CYS A N 1
ATOM 1549 C CA . CYS A 1 193 ? -5.390 -15.329 3.054 1.00 80.06 193 CYS A CA 1
ATOM 1550 C C . CYS A 1 193 ? -5.895 -14.296 2.023 1.00 80.06 193 CYS A C 1
ATOM 1552 O O . CYS A 1 193 ? -6.055 -14.692 0.872 1.00 80.06 193 CYS A O 1
ATOM 1554 N N . VAL A 1 194 ? -6.094 -13.011 2.353 1.00 86.00 194 VAL A N 1
ATOM 1555 C CA . VAL A 1 194 ? -6.293 -11.950 1.338 1.00 86.00 194 VAL A CA 1
ATOM 1556 C C . VAL A 1 194 ? -4.952 -11.336 0.968 1.00 86.00 194 VAL A C 1
ATOM 1558 O O . VAL A 1 194 ? -4.167 -10.978 1.847 1.00 86.00 194 VAL A O 1
ATOM 1561 N N . TRP A 1 195 ? -4.734 -11.125 -0.325 1.00 88.19 195 TRP A N 1
ATOM 1562 C CA . TRP A 1 195 ? -3.671 -10.264 -0.821 1.00 88.19 195 TRP A CA 1
ATOM 1563 C C . TRP A 1 195 ? -4.198 -9.357 -1.933 1.00 88.19 195 TRP A C 1
ATOM 1565 O O . TRP A 1 195 ? -4.759 -9.828 -2.918 1.00 88.19 195 TRP A O 1
ATOM 1575 N N . MET A 1 196 ? -4.025 -8.046 -1.783 1.00 91.25 196 MET A N 1
ATOM 1576 C CA . MET A 1 196 ? -4.368 -7.061 -2.808 1.00 91.25 196 MET A CA 1
ATOM 1577 C C . MET A 1 196 ? -3.122 -6.254 -3.142 1.00 91.25 196 MET A C 1
ATOM 1579 O O . MET A 1 196 ? -2.626 -5.504 -2.307 1.00 91.25 196 MET A O 1
ATOM 1583 N N . ARG A 1 197 ? -2.574 -6.427 -4.340 1.00 89.50 197 ARG A N 1
ATOM 1584 C CA . ARG A 1 197 ? -1.312 -5.797 -4.741 1.00 89.50 197 ARG A CA 1
ATOM 1585 C C . ARG A 1 197 ? -1.561 -4.381 -5.234 1.00 89.50 197 ARG A C 1
ATOM 1587 O O . ARG A 1 197 ? -2.491 -4.149 -6.004 1.00 89.50 197 ARG A O 1
ATOM 1594 N N . ILE A 1 198 ? -0.708 -3.455 -4.819 1.00 89.50 198 ILE A N 1
ATOM 1595 C CA . ILE A 1 198 ? -0.700 -2.075 -5.301 1.00 89.50 198 ILE A CA 1
ATOM 1596 C C . ILE A 1 198 ? 0.309 -2.001 -6.446 1.00 89.50 198 ILE A C 1
ATOM 1598 O O . ILE A 1 198 ? 1.443 -2.456 -6.306 1.00 89.50 198 ILE A O 1
ATOM 1602 N N . HIS A 1 199 ? -0.086 -1.437 -7.585 1.00 85.88 199 HIS A N 1
ATOM 1603 C CA . HIS A 1 199 ? 0.829 -1.248 -8.703 1.00 85.88 199 HIS A CA 1
ATOM 1604 C C . HIS A 1 199 ? 1.828 -0.128 -8.396 1.00 85.88 199 HIS A C 1
ATOM 1606 O O . HIS A 1 199 ? 1.483 1.051 -8.454 1.00 85.88 199 HIS A O 1
ATOM 1612 N N . THR A 1 200 ? 3.074 -0.492 -8.092 1.00 84.19 200 THR A N 1
ATOM 1613 C CA . THR A 1 200 ? 4.144 0.467 -7.773 1.00 84.19 200 THR A CA 1
ATOM 1614 C C . THR A 1 200 ? 5.279 0.479 -8.794 1.00 84.19 200 THR A C 1
ATOM 1616 O O . THR A 1 200 ? 6.261 1.168 -8.560 1.00 84.19 200 THR A O 1
ATOM 1619 N N . VAL A 1 201 ? 5.180 -0.246 -9.914 1.00 84.25 201 VAL A N 1
ATOM 1620 C CA . VAL A 1 201 ? 6.305 -0.459 -10.850 1.00 84.25 201 VAL A CA 1
ATOM 1621 C C . VAL A 1 201 ? 6.852 0.854 -11.408 1.00 84.25 201 VAL A C 1
ATOM 1623 O O . VAL A 1 201 ? 8.055 1.093 -11.330 1.00 84.25 201 VAL A O 1
ATOM 1626 N N . GLU A 1 202 ? 5.988 1.738 -11.907 1.00 84.69 202 GLU A N 1
ATOM 1627 C CA . GLU A 1 202 ? 6.424 3.034 -12.449 1.00 84.69 202 GLU A CA 1
ATOM 1628 C C . GLU A 1 202 ? 7.056 3.935 -11.385 1.00 84.69 202 GLU A C 1
ATOM 1630 O O . GLU A 1 202 ? 8.141 4.486 -11.585 1.00 84.69 202 GLU A O 1
ATOM 1635 N N . ALA A 1 203 ? 6.425 4.025 -10.210 1.00 81.31 203 ALA A N 1
ATOM 1636 C CA . ALA A 1 203 ? 7.009 4.728 -9.072 1.00 81.31 203 ALA A CA 1
ATOM 1637 C C . ALA A 1 203 ? 8.368 4.119 -8.696 1.00 81.31 203 ALA A C 1
ATOM 1639 O O . ALA A 1 203 ? 9.316 4.847 -8.409 1.00 81.31 203 ALA A O 1
ATOM 1640 N N . ALA A 1 204 ? 8.489 2.793 -8.767 1.00 83.19 204 ALA A N 1
ATOM 1641 C CA . ALA A 1 204 ? 9.689 2.093 -8.368 1.00 83.19 204 ALA A CA 1
ATOM 1642 C C . ALA A 1 204 ? 10.860 2.285 -9.327 1.00 83.19 204 ALA A C 1
ATOM 1644 O O . ALA A 1 204 ? 11.984 2.485 -8.869 1.00 83.19 204 ALA A O 1
ATOM 1645 N N . LYS A 1 205 ? 10.594 2.319 -10.636 1.00 87.69 205 LYS A N 1
ATOM 1646 C CA . LYS A 1 205 ? 11.583 2.681 -11.659 1.00 87.69 205 LYS A CA 1
ATOM 1647 C C . LYS A 1 205 ? 12.071 4.119 -11.495 1.00 87.69 205 LYS A C 1
ATOM 1649 O O . LYS A 1 205 ? 13.275 4.364 -11.543 1.00 87.69 205 LYS A O 1
ATOM 1654 N N . ARG A 1 206 ? 11.161 5.070 -11.266 1.00 85.00 206 ARG A N 1
ATOM 1655 C CA . ARG A 1 206 ? 11.532 6.478 -11.058 1.00 85.00 206 ARG A CA 1
ATOM 1656 C C . ARG A 1 206 ? 12.419 6.643 -9.824 1.00 85.00 206 ARG A C 1
ATOM 1658 O O . ARG A 1 206 ? 13.488 7.240 -9.918 1.00 85.00 206 ARG A O 1
ATOM 1665 N N . ASP A 1 207 ? 11.994 6.086 -8.696 1.00 81.94 207 ASP A N 1
ATOM 1666 C CA . ASP A 1 207 ? 12.732 6.189 -7.437 1.00 81.94 207 ASP A CA 1
ATOM 1667 C C . ASP A 1 207 ? 14.100 5.479 -7.533 1.00 81.94 207 ASP A C 1
ATOM 1669 O O . ASP A 1 207 ? 15.091 5.965 -6.999 1.00 81.94 207 ASP A O 1
ATOM 1673 N N . TYR A 1 208 ? 14.193 4.373 -8.281 1.00 86.25 208 TYR A N 1
ATOM 1674 C CA . TYR A 1 208 ? 15.464 3.702 -8.572 1.00 86.25 208 TYR A CA 1
ATOM 1675 C C . TYR A 1 208 ? 16.475 4.640 -9.250 1.00 86.25 208 TYR A C 1
ATOM 1677 O O . TYR A 1 208 ? 17.634 4.715 -8.842 1.00 86.25 208 TYR A O 1
ATOM 1685 N N . VAL A 1 209 ? 16.034 5.402 -10.255 1.00 87.12 209 VAL A N 1
ATOM 1686 C CA . VAL A 1 209 ? 16.882 6.390 -10.941 1.00 87.12 209 VAL A CA 1
ATOM 1687 C C . VAL A 1 209 ? 17.267 7.544 -10.014 1.00 87.12 209 VAL A C 1
ATOM 1689 O O . VAL A 1 209 ? 18.391 8.034 -10.096 1.00 87.12 209 VAL A O 1
ATOM 1692 N N . GLU A 1 210 ? 16.373 7.971 -9.121 1.00 83.62 210 GLU A N 1
ATOM 1693 C CA . GLU A 1 210 ? 16.672 9.005 -8.122 1.00 83.62 210 GLU A CA 1
ATOM 1694 C C . GLU A 1 210 ? 17.745 8.541 -7.125 1.00 83.62 210 GLU A C 1
ATOM 1696 O O . GLU A 1 210 ? 18.683 9.281 -6.836 1.00 83.62 210 GLU A O 1
ATOM 1701 N N . VAL A 1 211 ? 17.648 7.298 -6.642 1.00 81.19 211 VAL A N 1
ATOM 1702 C CA . VAL A 1 211 ? 18.570 6.731 -5.646 1.00 81.19 211 VAL A CA 1
ATOM 1703 C C . VAL A 1 211 ? 19.946 6.420 -6.239 1.00 81.19 211 VAL A C 1
ATOM 1705 O O . VAL A 1 211 ? 20.964 6.738 -5.626 1.00 81.19 211 VAL A O 1
ATOM 1708 N N . TYR A 1 212 ? 19.998 5.796 -7.419 1.00 84.88 212 TYR A N 1
ATOM 1709 C CA . TYR A 1 212 ? 21.245 5.289 -8.015 1.00 84.88 212 TYR A CA 1
ATOM 1710 C C . TYR A 1 212 ? 21.809 6.181 -9.133 1.00 84.88 212 TYR A C 1
ATOM 1712 O O . TYR A 1 212 ? 22.834 5.858 -9.742 1.00 84.88 212 TYR A O 1
ATOM 1720 N N . GLY A 1 213 ? 21.156 7.308 -9.420 1.00 90.00 213 GLY A N 1
ATOM 1721 C CA . GLY A 1 213 ? 21.624 8.315 -10.364 1.00 90.00 213 GLY A CA 1
ATOM 1722 C C . GLY A 1 213 ? 21.851 7.777 -11.781 1.00 90.00 213 GLY A C 1
ATOM 1723 O O . GLY A 1 213 ? 21.073 6.983 -12.316 1.00 90.00 213 GLY A O 1
ATOM 1724 N N . SER A 1 214 ? 22.936 8.232 -12.417 1.00 93.25 214 SER A N 1
ATOM 1725 C CA . SER A 1 214 ? 23.239 7.890 -13.814 1.00 93.25 214 SER A CA 1
ATOM 1726 C C . SER A 1 214 ? 23.551 6.405 -14.021 1.00 93.25 214 SER A C 1
ATOM 1728 O O . SER A 1 214 ? 23.245 5.870 -15.083 1.00 93.25 214 SER A O 1
ATOM 1730 N N . GLU A 1 215 ? 24.116 5.730 -13.017 1.00 91.81 215 GLU A N 1
ATOM 1731 C CA . GLU A 1 215 ? 24.390 4.291 -13.076 1.00 91.81 215 GLU A CA 1
ATOM 1732 C C . GLU A 1 215 ? 23.095 3.478 -13.017 1.00 91.81 215 GLU A C 1
ATOM 1734 O O . GLU A 1 215 ? 22.877 2.622 -13.871 1.00 91.81 215 GLU A O 1
ATOM 1739 N N . GLY A 1 216 ? 22.184 3.812 -12.097 1.00 91.81 216 GLY A N 1
ATOM 1740 C CA . GLY A 1 216 ? 20.861 3.185 -12.047 1.00 91.81 216 GLY A CA 1
ATOM 1741 C C . GLY A 1 216 ? 20.093 3.351 -13.356 1.00 91.81 216 GLY A C 1
ATOM 1742 O O . GLY A 1 216 ? 19.568 2.380 -13.899 1.00 91.81 216 GLY A O 1
ATOM 1743 N N . ARG A 1 217 ? 20.097 4.564 -13.924 1.00 94.38 217 ARG A N 1
ATOM 1744 C CA . ARG A 1 217 ? 19.477 4.819 -15.231 1.00 94.38 217 ARG A CA 1
ATOM 1745 C C . ARG A 1 217 ? 20.054 3.919 -16.324 1.00 94.38 217 ARG A C 1
ATOM 1747 O O . ARG A 1 217 ? 19.287 3.259 -17.017 1.00 94.38 217 ARG A O 1
ATOM 1754 N N . ARG A 1 218 ? 21.386 3.838 -16.438 1.00 95.56 218 ARG A N 1
ATOM 1755 C CA . ARG A 1 218 ? 22.049 2.973 -17.429 1.00 95.56 218 ARG A CA 1
ATOM 1756 C C . ARG A 1 218 ? 21.664 1.506 -17.265 1.00 95.56 218 ARG A C 1
ATOM 1758 O O . ARG A 1 218 ? 21.398 0.848 -18.266 1.00 95.56 218 ARG A O 1
ATOM 1765 N N . GLN A 1 219 ? 21.627 0.999 -16.033 1.00 94.69 219 GLN A N 1
ATOM 1766 C CA . GLN A 1 219 ? 21.259 -0.393 -15.757 1.00 94.69 219 GLN A CA 1
ATOM 1767 C C . GLN A 1 219 ? 19.812 -0.689 -16.152 1.00 94.69 219 GLN A C 1
ATOM 1769 O O . GLN A 1 219 ? 19.549 -1.692 -16.817 1.00 94.69 219 GLN A O 1
ATOM 1774 N N . LEU A 1 220 ? 18.884 0.201 -15.789 1.00 93.94 220 LEU A N 1
ATOM 1775 C CA . LEU A 1 220 ? 17.474 0.054 -16.129 1.00 93.94 220 LEU A CA 1
ATOM 1776 C C . LEU A 1 220 ? 17.263 0.113 -17.651 1.00 93.94 220 LEU A C 1
ATOM 1778 O O . LEU A 1 220 ? 16.672 -0.797 -18.221 1.00 93.94 220 LEU A O 1
ATOM 1782 N N . GLU A 1 221 ? 17.833 1.108 -18.334 1.00 95.44 221 GLU A N 1
ATOM 1783 C CA . GLU A 1 221 ? 17.725 1.254 -19.794 1.00 95.44 221 GLU A CA 1
ATOM 1784 C C . GLU A 1 221 ? 18.401 0.105 -20.559 1.00 95.44 221 GLU A C 1
ATOM 1786 O O . GLU A 1 221 ? 17.926 -0.317 -21.614 1.00 95.44 221 GLU A O 1
ATOM 1791 N N . ALA A 1 222 ? 19.535 -0.409 -20.073 1.00 95.94 222 ALA A N 1
ATOM 1792 C CA . ALA A 1 222 ? 20.188 -1.573 -20.669 1.00 95.94 222 ALA A CA 1
ATOM 1793 C C . ALA A 1 222 ? 19.327 -2.834 -20.517 1.00 95.94 222 ALA A C 1
ATOM 1795 O O . ALA A 1 222 ? 19.195 -3.605 -21.469 1.00 95.94 222 ALA A O 1
ATOM 1796 N N . TRP A 1 223 ? 18.709 -3.022 -19.349 1.00 95.62 223 TRP A N 1
ATOM 1797 C CA . TRP A 1 223 ? 17.778 -4.119 -19.118 1.00 95.62 223 TRP A CA 1
ATOM 1798 C C . TRP A 1 223 ? 16.563 -4.035 -20.040 1.00 95.62 223 TRP A C 1
ATOM 1800 O O . TRP A 1 223 ? 16.251 -5.011 -20.723 1.00 95.62 223 TRP A O 1
ATOM 1810 N N . GLU A 1 224 ? 15.909 -2.873 -20.093 1.00 95.19 224 GLU A N 1
ATOM 1811 C CA . GLU A 1 224 ? 14.678 -2.695 -20.861 1.00 95.19 224 GLU A CA 1
ATOM 1812 C C . GLU A 1 224 ? 14.916 -2.779 -22.373 1.00 95.19 224 GLU A C 1
ATOM 1814 O O . GLU A 1 224 ? 14.097 -3.356 -23.086 1.00 95.19 224 GLU A O 1
ATOM 1819 N N . ARG A 1 225 ? 16.078 -2.330 -22.872 1.00 96.69 225 ARG A N 1
ATOM 1820 C CA . ARG A 1 225 ? 16.478 -2.559 -24.274 1.00 96.69 225 ARG A CA 1
ATOM 1821 C C . ARG A 1 225 ? 16.661 -4.037 -24.612 1.00 96.69 225 ARG A C 1
ATOM 1823 O O . ARG A 1 225 ? 16.372 -4.437 -25.733 1.00 96.69 225 ARG A O 1
ATOM 1830 N N . ALA A 1 226 ? 17.164 -4.836 -23.674 1.00 95.75 226 ALA A N 1
ATOM 1831 C CA . ALA A 1 226 ? 17.467 -6.245 -23.917 1.00 95.75 226 ALA A CA 1
ATOM 1832 C C . ALA A 1 226 ? 16.264 -7.179 -23.705 1.00 95.75 226 ALA A C 1
ATOM 1834 O O . ALA A 1 226 ? 16.227 -8.260 -24.289 1.00 95.75 226 ALA A O 1
ATOM 1835 N N . ARG A 1 227 ? 15.319 -6.811 -22.828 1.00 94.12 227 ARG A N 1
ATOM 1836 C CA . ARG A 1 227 ? 14.252 -7.712 -22.347 1.00 94.12 227 ARG A CA 1
ATOM 1837 C C . ARG A 1 227 ? 12.839 -7.130 -22.421 1.00 94.12 227 ARG A C 1
ATOM 1839 O O . ARG A 1 227 ? 11.895 -7.837 -22.085 1.00 94.12 227 ARG A O 1
ATOM 1846 N N . GLY A 1 228 ? 12.693 -5.885 -22.867 1.00 92.00 228 GLY A N 1
ATOM 1847 C CA . GLY A 1 228 ? 11.438 -5.144 -22.795 1.00 92.00 228 GLY A CA 1
ATOM 1848 C C . GLY A 1 228 ? 11.271 -4.403 -21.467 1.00 92.00 228 GLY A C 1
ATOM 1849 O O . GLY A 1 228 ? 11.981 -4.651 -20.490 1.00 92.00 228 GLY A O 1
ATOM 1850 N N . THR A 1 229 ? 10.336 -3.454 -21.449 1.00 90.81 229 THR A N 1
ATOM 1851 C CA . THR A 1 229 ? 10.055 -2.609 -20.280 1.00 90.81 229 THR A CA 1
ATOM 1852 C C . THR A 1 229 ? 9.565 -3.429 -19.094 1.00 90.81 229 THR A C 1
ATOM 1854 O O . THR A 1 229 ? 8.750 -4.330 -19.280 1.00 90.81 229 THR A O 1
ATOM 1857 N N . ILE A 1 230 ? 9.973 -3.069 -17.877 1.00 88.19 230 ILE A N 1
ATOM 1858 C CA . ILE A 1 230 ? 9.445 -3.695 -16.657 1.00 88.19 230 ILE A CA 1
ATOM 1859 C C . ILE A 1 230 ? 8.035 -3.145 -16.408 1.00 88.19 230 ILE A C 1
ATOM 1861 O O . ILE A 1 230 ? 7.875 -1.939 -16.202 1.00 88.19 230 ILE A O 1
ATOM 1865 N N . GLN A 1 231 ? 7.033 -4.027 -16.415 1.00 83.81 231 GLN A N 1
ATOM 1866 C CA . GLN A 1 231 ? 5.605 -3.696 -16.292 1.00 83.81 231 GLN A CA 1
ATOM 1867 C C . GLN A 1 231 ? 4.943 -4.352 -15.067 1.00 83.81 231 GLN A C 1
ATOM 1869 O O . GLN A 1 231 ? 3.820 -4.010 -14.697 1.00 83.81 231 GLN A O 1
ATOM 1874 N N . SER A 1 232 ? 5.625 -5.288 -14.401 1.00 79.94 232 SER A N 1
ATOM 1875 C CA . SER A 1 232 ? 5.073 -6.065 -13.289 1.00 79.94 232 SER A CA 1
ATOM 1876 C C . SER A 1 232 ? 6.053 -6.254 -12.130 1.00 79.94 232 SER A C 1
ATOM 1878 O O . SER A 1 232 ? 7.273 -6.264 -12.292 1.00 79.94 232 SER A O 1
ATOM 1880 N N . ASP A 1 233 ? 5.512 -6.507 -10.936 1.00 76.12 233 ASP A N 1
ATOM 1881 C CA . ASP A 1 233 ? 6.321 -6.834 -9.756 1.00 76.12 233 ASP A CA 1
ATOM 1882 C C . ASP A 1 233 ? 7.133 -8.127 -9.933 1.00 76.12 233 ASP A C 1
ATOM 1884 O O . ASP A 1 233 ? 8.195 -8.291 -9.328 1.00 76.12 233 ASP A O 1
ATOM 1888 N N . ALA A 1 234 ? 6.648 -9.061 -10.757 1.00 77.19 234 ALA A N 1
ATOM 1889 C CA . ALA A 1 234 ? 7.384 -10.274 -11.089 1.00 77.19 234 ALA A CA 1
ATOM 1890 C C . ALA A 1 234 ? 8.670 -9.934 -11.855 1.00 77.19 234 ALA A C 1
ATOM 1892 O O . ALA A 1 234 ? 9.745 -10.419 -11.497 1.00 77.19 234 ALA A O 1
ATOM 1893 N N . GLU A 1 235 ? 8.579 -9.049 -12.847 1.00 85.44 235 GLU A N 1
ATOM 1894 C CA . GLU A 1 235 ? 9.729 -8.562 -13.613 1.00 85.44 235 GLU A CA 1
ATOM 1895 C C . GLU A 1 235 ? 10.668 -7.719 -12.752 1.00 85.44 235 GLU A C 1
ATOM 1897 O O . GLU A 1 235 ? 11.882 -7.876 -12.868 1.00 85.44 235 GLU A O 1
ATOM 1902 N N . VAL A 1 236 ? 10.141 -6.922 -11.813 1.00 85.81 236 VAL A N 1
ATOM 1903 C CA . VAL A 1 236 ? 10.958 -6.243 -10.793 1.00 85.81 236 VAL A CA 1
ATOM 1904 C C . VAL A 1 236 ? 11.793 -7.256 -10.007 1.00 85.81 236 VAL A C 1
ATOM 1906 O O . VAL A 1 236 ? 12.987 -7.055 -9.799 1.00 85.81 236 VAL A O 1
ATOM 1909 N N . GLN A 1 237 ? 11.217 -8.391 -9.597 1.00 81.50 237 GLN A N 1
ATOM 1910 C CA . GLN A 1 237 ? 12.000 -9.417 -8.906 1.00 81.50 237 GLN A CA 1
ATOM 1911 C C . GLN A 1 237 ? 13.039 -10.093 -9.804 1.00 81.50 237 GLN A C 1
ATOM 1913 O O . GLN A 1 237 ? 14.113 -10.449 -9.316 1.00 81.50 237 GLN A O 1
ATOM 1918 N N . VAL A 1 238 ? 12.741 -10.287 -11.091 1.00 86.88 238 VAL A N 1
ATOM 1919 C CA . VAL A 1 238 ? 13.720 -10.801 -12.060 1.00 86.88 238 VAL A CA 1
ATOM 1920 C C . VAL A 1 238 ? 14.880 -9.810 -12.204 1.00 86.88 238 VAL A C 1
ATOM 1922 O O . VAL A 1 238 ? 16.034 -10.221 -12.085 1.00 86.88 238 VAL A O 1
ATOM 1925 N N . PHE A 1 239 ? 14.582 -8.517 -12.363 1.00 89.38 239 PHE A N 1
ATOM 1926 C CA . PHE A 1 239 ? 15.575 -7.444 -12.409 1.00 89.38 239 PHE A CA 1
ATOM 1927 C C . PHE A 1 239 ? 16.438 -7.425 -11.142 1.00 89.38 239 PHE A C 1
ATOM 1929 O O . PHE A 1 239 ? 17.664 -7.436 -11.228 1.00 89.38 239 PHE A O 1
ATOM 1936 N N . ASN A 1 240 ? 15.817 -7.489 -9.963 1.00 86.94 240 ASN A N 1
ATOM 1937 C CA . ASN A 1 240 ? 16.517 -7.461 -8.678 1.00 86.94 240 ASN A CA 1
ATOM 1938 C C . ASN A 1 240 ? 17.432 -8.664 -8.454 1.00 86.94 240 ASN A C 1
ATOM 1940 O O . ASN A 1 240 ? 18.485 -8.523 -7.839 1.00 86.94 240 ASN A O 1
ATOM 1944 N N . ARG A 1 241 ? 17.050 -9.855 -8.936 1.00 86.06 241 ARG A N 1
ATOM 1945 C CA . ARG A 1 241 ? 17.925 -11.038 -8.878 1.00 86.06 241 ARG A CA 1
ATOM 1946 C C . ARG A 1 241 ? 19.172 -10.864 -9.741 1.00 86.06 241 ARG A C 1
ATOM 1948 O O . ARG A 1 241 ? 20.220 -11.380 -9.373 1.00 86.06 241 ARG A O 1
ATOM 1955 N N . ALA A 1 242 ? 19.059 -10.144 -10.856 1.00 87.25 242 ALA A N 1
ATOM 1956 C CA . ALA A 1 242 ? 20.197 -9.807 -11.705 1.00 87.25 242 ALA A CA 1
ATOM 1957 C C . ALA A 1 242 ? 21.045 -8.647 -11.146 1.00 87.25 242 ALA A C 1
ATOM 1959 O O . ALA A 1 242 ? 22.238 -8.590 -11.427 1.00 87.25 242 ALA A O 1
ATOM 1960 N N . HIS A 1 243 ? 20.459 -7.768 -10.325 1.00 87.44 243 HIS A N 1
ATOM 1961 C CA . HIS A 1 243 ? 21.120 -6.590 -9.746 1.00 87.44 243 HIS A CA 1
ATOM 1962 C C . HIS A 1 243 ? 21.030 -6.571 -8.208 1.00 87.44 243 HIS A C 1
ATOM 1964 O O . HIS A 1 243 ? 20.452 -5.654 -7.623 1.00 87.44 243 HIS A O 1
ATOM 1970 N N . PRO A 1 244 ? 21.613 -7.556 -7.499 1.00 80.69 244 PRO A N 1
ATOM 1971 C CA . PRO A 1 244 ? 21.463 -7.666 -6.045 1.00 80.69 244 PRO A CA 1
ATOM 1972 C C . PRO A 1 244 ? 22.068 -6.486 -5.261 1.00 80.69 244 PRO A C 1
ATOM 1974 O O . PRO A 1 244 ? 21.650 -6.233 -4.134 1.00 80.69 244 PRO A O 1
ATOM 1977 N N . GLY A 1 245 ? 23.034 -5.759 -5.840 1.00 81.38 245 GLY A N 1
ATOM 1978 C CA . GLY A 1 245 ? 23.648 -4.569 -5.233 1.00 81.38 245 GLY A CA 1
ATOM 1979 C C . GLY A 1 245 ? 22.862 -3.267 -5.431 1.00 81.38 245 GLY A C 1
ATOM 1980 O O . GLY A 1 245 ? 23.087 -2.305 -4.700 1.00 81.38 245 GLY A O 1
ATOM 1981 N N . ALA A 1 246 ? 21.931 -3.242 -6.386 1.00 84.50 246 ALA A N 1
ATOM 1982 C CA . ALA A 1 246 ? 21.062 -2.106 -6.670 1.00 84.50 246 ALA A CA 1
ATOM 1983 C C . ALA A 1 246 ? 19.652 -2.625 -7.008 1.00 84.50 246 ALA A C 1
ATOM 1985 O O . ALA A 1 246 ? 19.280 -2.728 -8.175 1.00 84.50 246 ALA A O 1
ATOM 1986 N N . PRO A 1 247 ? 18.863 -3.036 -6.000 1.00 84.12 247 PRO A N 1
ATOM 1987 C CA . PRO A 1 247 ? 17.515 -3.526 -6.239 1.00 84.12 247 PRO A CA 1
ATOM 1988 C C . PRO A 1 247 ? 16.507 -2.377 -6.382 1.00 84.12 247 PRO A C 1
ATOM 1990 O O . PRO A 1 247 ? 16.476 -1.435 -5.589 1.00 84.12 247 PRO A O 1
ATOM 1993 N N . VAL A 1 248 ? 15.587 -2.525 -7.329 1.00 83.56 248 VAL A N 1
ATOM 1994 C CA . VAL A 1 248 ? 14.288 -1.845 -7.325 1.00 83.56 248 VAL A CA 1
ATOM 1995 C C . VAL A 1 248 ? 13.464 -2.376 -6.144 1.00 83.56 248 VAL A C 1
ATOM 1997 O O . VAL A 1 248 ? 13.589 -3.527 -5.722 1.00 83.56 248 VAL A O 1
ATOM 2000 N N . TRP A 1 249 ? 12.616 -1.552 -5.543 1.00 78.19 249 TRP A N 1
ATOM 2001 C CA . TRP A 1 249 ? 11.835 -1.972 -4.382 1.00 78.19 249 TRP A CA 1
ATOM 2002 C C . TRP A 1 249 ? 10.694 -2.932 -4.733 1.00 78.19 249 TRP A C 1
ATOM 2004 O O . TRP A 1 249 ? 10.185 -2.939 -5.847 1.00 78.19 249 TRP A O 1
ATOM 2014 N N . ARG A 1 250 ? 10.357 -3.817 -3.784 1.00 70.94 250 ARG A N 1
ATOM 2015 C CA . ARG A 1 250 ? 9.404 -4.925 -3.973 1.00 70.94 250 ARG A CA 1
ATOM 2016 C C . ARG A 1 250 ? 7.953 -4.432 -3.930 1.00 70.94 250 ARG A C 1
ATOM 2018 O O . ARG A 1 250 ? 7.666 -3.406 -3.323 1.00 70.94 250 ARG A O 1
ATOM 2025 N N . GLY A 1 251 ? 7.053 -5.225 -4.512 1.00 74.81 251 GLY A N 1
ATOM 2026 C CA . GLY A 1 251 ? 5.620 -4.935 -4.554 1.00 74.81 251 GLY A CA 1
ATOM 2027 C C . GLY A 1 251 ? 4.976 -4.773 -3.178 1.00 74.81 251 GLY A C 1
ATOM 2028 O O . GLY A 1 251 ? 5.167 -5.617 -2.298 1.00 74.81 251 GLY A O 1
ATOM 2029 N N . LEU A 1 252 ? 4.193 -3.705 -3.027 1.00 87.38 252 LEU A N 1
ATOM 2030 C CA . LEU A 1 252 ? 3.398 -3.405 -1.838 1.00 87.38 252 LEU A CA 1
ATOM 2031 C C . LEU A 1 252 ? 1.972 -3.941 -1.987 1.00 87.38 252 LEU A C 1
ATOM 2033 O O . LEU A 1 252 ? 1.495 -4.204 -3.094 1.00 87.38 252 LEU A O 1
ATOM 2037 N N . GLY A 1 253 ? 1.267 -4.093 -0.871 1.00 91.62 253 GLY A N 1
ATOM 2038 C CA . GLY A 1 253 ? -0.111 -4.555 -0.911 1.00 91.62 253 GLY A CA 1
ATOM 2039 C C . GLY A 1 253 ? -0.917 -4.241 0.337 1.00 91.62 253 GLY A C 1
ATOM 2040 O O . GLY A 1 253 ? -0.388 -3.795 1.354 1.00 91.62 253 GLY A O 1
ATOM 2041 N N . VAL A 1 254 ? -2.213 -4.508 0.228 1.00 94.12 254 VAL A N 1
ATOM 2042 C CA . VAL A 1 254 ? -3.172 -4.544 1.324 1.00 94.12 254 VAL A CA 1
ATOM 2043 C C . VAL A 1 254 ? -3.442 -6.003 1.678 1.00 94.12 254 VAL A C 1
ATOM 2045 O O . VAL A 1 254 ? -3.709 -6.825 0.797 1.00 94.12 254 VAL A O 1
ATOM 2048 N N . HIS A 1 255 ? -3.378 -6.341 2.960 1.00 93.06 255 HIS A N 1
ATOM 2049 C CA . HIS A 1 255 ? -3.588 -7.708 3.433 1.00 93.06 255 HIS A CA 1
ATOM 2050 C C . HIS A 1 255 ? -4.194 -7.743 4.842 1.00 93.06 255 HIS A C 1
ATOM 2052 O O . HIS A 1 255 ? -4.403 -6.708 5.470 1.00 93.06 255 HIS A O 1
ATOM 2058 N N . GLY A 1 256 ? -4.529 -8.938 5.333 1.00 88.12 256 GLY A N 1
ATOM 2059 C CA . GLY A 1 256 ? -5.015 -9.125 6.702 1.00 88.12 256 GLY A CA 1
ATOM 2060 C C . GLY A 1 256 ? -3.885 -9.241 7.726 1.00 88.12 256 GLY A C 1
ATOM 2061 O O . GLY A 1 256 ? -2.740 -8.890 7.453 1.00 88.12 256 GLY A O 1
ATOM 2062 N N . GLY A 1 257 ? -4.171 -9.809 8.893 1.00 80.75 257 GLY A N 1
ATOM 2063 C CA . GLY A 1 257 ? -3.190 -10.020 9.963 1.00 80.75 257 GLY A CA 1
ATOM 2064 C C . GLY A 1 257 ? -3.308 -9.051 11.142 1.00 80.75 257 GLY A C 1
ATOM 2065 O O . GLY A 1 257 ? -2.574 -9.225 12.111 1.00 80.75 257 GLY A O 1
ATOM 2066 N N . GLY A 1 258 ? -4.249 -8.102 11.091 1.00 79.38 258 GLY A N 1
ATOM 2067 C CA . GLY A 1 258 ? -4.600 -7.224 12.211 1.00 79.38 258 GLY A CA 1
ATOM 2068 C C . GLY A 1 258 ? -4.125 -5.782 12.046 1.00 79.38 258 GLY A C 1
ATOM 2069 O O . GLY A 1 258 ? -3.077 -5.533 11.446 1.00 79.38 258 GLY A O 1
ATOM 2070 N N . ALA A 1 259 ? -4.902 -4.854 12.604 1.00 78.94 259 ALA A N 1
ATOM 2071 C CA . ALA A 1 259 ? -4.638 -3.415 12.602 1.00 78.94 259 ALA A CA 1
ATOM 2072 C C . ALA A 1 259 ? -4.415 -2.823 14.011 1.00 78.94 259 ALA A C 1
ATOM 2074 O O . ALA A 1 259 ? -4.343 -1.608 14.160 1.00 78.94 259 ALA A O 1
ATOM 2075 N N . ASP A 1 260 ? -4.298 -3.667 15.043 1.00 68.38 260 ASP A N 1
ATOM 2076 C CA . ASP A 1 260 ? -4.187 -3.233 16.447 1.00 68.38 260 ASP A CA 1
ATOM 2077 C C . ASP A 1 260 ? -2.858 -2.523 16.779 1.00 68.38 260 ASP A C 1
ATOM 2079 O O . ASP A 1 260 ? -2.750 -1.844 17.799 1.00 68.38 260 ASP A O 1
ATOM 2083 N N . TYR A 1 261 ? -1.829 -2.713 15.951 1.00 67.56 261 TYR A N 1
ATOM 2084 C CA . TYR A 1 261 ? -0.518 -2.074 16.067 1.00 67.56 261 TYR A CA 1
ATOM 2085 C C . TYR A 1 261 ? 0.202 -2.112 14.720 1.00 67.56 261 TYR A C 1
ATOM 2087 O O . TYR A 1 261 ? -0.129 -2.922 13.860 1.00 67.56 261 TYR A O 1
ATOM 2095 N N . ASP A 1 262 ? 1.226 -1.286 14.548 1.00 75.88 262 ASP A N 1
ATOM 2096 C CA . ASP A 1 262 ? 2.013 -1.230 13.319 1.00 75.88 262 ASP A CA 1
ATOM 2097 C C . ASP A 1 262 ? 3.099 -2.313 13.276 1.00 75.88 262 ASP A C 1
ATOM 2099 O O . ASP A 1 262 ? 3.897 -2.462 14.204 1.00 75.88 262 ASP A O 1
ATOM 2103 N N . TRP A 1 263 ? 3.115 -3.106 12.203 1.00 76.75 263 TRP A N 1
ATOM 2104 C CA . TRP A 1 263 ? 4.048 -4.232 12.049 1.00 76.75 263 TRP A CA 1
ATOM 2105 C C . TRP A 1 263 ? 4.466 -4.536 10.611 1.00 76.75 263 TRP A C 1
ATOM 2107 O O . TRP A 1 263 ? 5.239 -5.466 10.373 1.00 76.75 263 TRP A O 1
ATOM 2117 N N . THR A 1 264 ? 3.919 -3.815 9.638 1.00 80.75 264 THR A N 1
ATOM 2118 C CA . THR A 1 264 ? 4.113 -4.150 8.226 1.00 80.75 264 THR A CA 1
ATOM 2119 C C . THR A 1 264 ? 5.464 -3.651 7.723 1.00 80.75 264 THR A C 1
ATOM 2121 O O . THR A 1 264 ? 5.970 -2.622 8.155 1.00 80.75 264 THR A O 1
ATOM 2124 N N . GLU A 1 265 ? 6.012 -4.319 6.713 1.00 81.38 265 GLU A N 1
ATOM 2125 C CA . GLU A 1 265 ? 7.243 -3.889 6.036 1.00 81.38 265 GLU A CA 1
ATOM 2126 C C . GLU A 1 265 ? 6.945 -2.963 4.834 1.00 81.38 265 GLU A C 1
ATOM 2128 O O . GLU A 1 265 ? 7.512 -3.087 3.741 1.00 81.38 265 GLU A O 1
ATOM 2133 N N . GLY A 1 266 ? 5.993 -2.045 5.034 1.00 83.62 266 GLY A N 1
ATOM 2134 C CA . GLY A 1 266 ? 5.543 -1.060 4.044 1.00 83.62 266 GLY A CA 1
ATOM 2135 C C . GLY A 1 266 ? 4.233 -1.411 3.341 1.00 83.62 266 GLY A C 1
ATOM 2136 O O . GLY A 1 266 ? 3.855 -0.739 2.387 1.00 83.62 266 GLY A O 1
ATOM 2137 N N . CYS A 1 267 ? 3.546 -2.459 3.793 1.00 90.81 267 CYS A N 1
ATOM 2138 C CA . CYS A 1 267 ? 2.203 -2.813 3.336 1.00 90.81 267 CYS A CA 1
ATOM 2139 C C . CYS A 1 267 ? 1.126 -2.087 4.163 1.00 90.81 267 CYS A C 1
ATOM 2141 O O . CYS A 1 267 ? 1.428 -1.298 5.054 1.00 90.81 267 CYS A O 1
ATOM 2143 N N . VAL A 1 268 ? -0.140 -2.352 3.852 1.00 93.56 268 VAL A N 1
ATOM 2144 C CA . VAL A 1 268 ? -1.293 -1.890 4.632 1.00 93.56 268 VAL A CA 1
ATOM 2145 C C . VAL A 1 268 ? -1.993 -3.124 5.183 1.00 93.56 268 VAL A C 1
ATOM 2147 O O . VAL A 1 268 ? -2.523 -3.936 4.425 1.00 93.56 268 VAL A O 1
ATOM 2150 N N . ALA A 1 269 ? -1.990 -3.285 6.499 1.00 92.38 269 ALA A N 1
ATOM 2151 C CA . ALA A 1 269 ? -2.672 -4.388 7.154 1.00 92.38 269 ALA A CA 1
ATOM 2152 C C . ALA A 1 269 ? -4.025 -3.948 7.717 1.00 92.38 269 ALA A C 1
ATOM 2154 O O . ALA A 1 269 ? -4.167 -2.862 8.277 1.00 92.38 269 ALA A O 1
ATOM 2155 N N . LEU A 1 270 ? -5.016 -4.820 7.567 1.00 90.12 270 LEU A N 1
ATOM 2156 C CA . LEU A 1 270 ? -6.360 -4.679 8.112 1.00 90.12 270 LEU A CA 1
ATOM 2157 C C . LEU A 1 270 ? -6.675 -5.854 9.040 1.00 90.12 270 LEU A C 1
ATOM 2159 O O . LEU A 1 270 ? -6.111 -6.946 8.918 1.00 90.12 270 LEU A O 1
ATOM 2163 N N . ASP A 1 271 ? -7.671 -5.677 9.902 1.00 84.56 271 ASP A N 1
ATOM 2164 C CA . ASP A 1 271 ? -8.279 -6.809 10.599 1.00 84.56 271 ASP A CA 1
ATOM 2165 C C . ASP A 1 271 ? -8.950 -7.777 9.626 1.00 84.56 271 ASP A C 1
ATOM 2167 O O . ASP A 1 271 ? -9.526 -7.375 8.608 1.00 84.56 271 ASP A O 1
ATOM 2171 N N . ARG A 1 272 ? -8.985 -9.059 10.008 1.00 83.69 272 ARG A N 1
ATOM 2172 C CA . ARG A 1 272 ? -9.597 -10.147 9.232 1.00 83.69 272 ARG A CA 1
ATOM 2173 C C . ARG A 1 272 ? -10.991 -9.805 8.697 1.00 83.69 272 ARG A C 1
ATOM 2175 O O . ARG A 1 272 ? -11.298 -10.090 7.541 1.00 83.69 272 ARG A O 1
ATOM 2182 N N . LYS A 1 273 ? -11.849 -9.208 9.531 1.00 88.06 273 LYS A N 1
ATOM 2183 C CA . LYS A 1 273 ? -13.222 -8.844 9.138 1.00 88.06 273 LYS A CA 1
ATOM 2184 C C . LYS A 1 273 ? -13.238 -7.756 8.056 1.00 88.06 273 LYS A C 1
ATOM 2186 O O . LYS A 1 273 ? -14.014 -7.857 7.111 1.00 88.06 273 LYS A O 1
ATOM 2191 N N . ASN A 1 274 ? -12.353 -6.765 8.164 1.00 91.00 274 ASN A N 1
ATOM 2192 C CA . ASN A 1 274 ? -12.304 -5.606 7.274 1.00 91.00 274 ASN A CA 1
ATOM 2193 C C . ASN A 1 274 ? -11.684 -5.993 5.928 1.00 91.00 274 ASN A C 1
ATOM 2195 O O . ASN A 1 274 ? -12.243 -5.677 4.880 1.00 91.00 274 ASN A O 1
ATOM 2199 N N . VAL A 1 275 ? -10.576 -6.748 5.945 1.00 93.44 275 VAL A N 1
ATOM 2200 C CA . VAL A 1 275 ? -9.934 -7.212 4.707 1.00 93.44 275 VAL A CA 1
ATOM 2201 C C . VAL A 1 275 ? -10.849 -8.141 3.914 1.00 93.44 275 VAL A C 1
ATOM 2203 O O . VAL A 1 275 ? -10.912 -8.046 2.690 1.00 93.44 275 VAL A O 1
ATOM 2206 N N . ARG A 1 276 ? -11.620 -8.992 4.603 1.00 92.50 276 ARG A N 1
ATOM 2207 C CA . ARG A 1 276 ? -12.596 -9.873 3.960 1.00 92.50 276 ARG A CA 1
ATOM 2208 C C . ARG A 1 276 ? -13.783 -9.098 3.404 1.00 92.50 276 ARG A C 1
ATOM 2210 O O . ARG A 1 276 ? -14.154 -9.318 2.259 1.00 92.50 276 ARG A O 1
ATOM 2217 N N . TRP A 1 277 ? -14.327 -8.150 4.171 1.00 94.62 277 TRP A N 1
ATOM 2218 C CA . TRP A 1 277 ? -15.392 -7.258 3.700 1.00 94.62 277 TRP A CA 1
ATOM 2219 C C . TRP A 1 277 ? -15.001 -6.541 2.406 1.00 94.62 277 TRP A C 1
ATOM 2221 O O . TRP A 1 277 ? -15.836 -6.402 1.507 1.00 94.62 277 TRP A O 1
ATOM 2231 N N . LEU A 1 278 ? -13.742 -6.097 2.329 1.00 96.12 278 LEU A N 1
ATOM 2232 C CA . LEU A 1 278 ? -13.198 -5.393 1.176 1.00 96.12 278 LEU A CA 1
ATOM 2233 C C . LEU A 1 278 ? -13.013 -6.338 -0.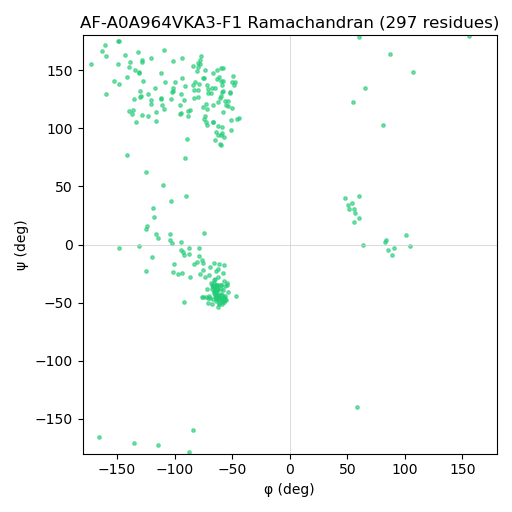011 1.00 96.12 278 LEU A C 1
ATOM 2235 O O . LEU A 1 278 ? -13.520 -6.053 -1.094 1.00 96.12 278 LEU A O 1
ATOM 2239 N N . TYR A 1 279 ? -12.363 -7.484 0.206 1.00 95.38 279 TYR A N 1
ATOM 2240 C CA . TYR A 1 279 ? -12.186 -8.514 -0.817 1.00 95.38 279 TYR A CA 1
ATOM 2241 C C . TYR A 1 279 ? -13.522 -8.968 -1.419 1.00 95.38 279 TYR A C 1
ATOM 2243 O O . TYR A 1 279 ? -13.669 -8.987 -2.639 1.00 95.38 279 TYR A O 1
ATOM 2251 N N . ASP A 1 280 ? -14.527 -9.263 -0.590 1.00 95.31 280 ASP A N 1
ATOM 2252 C CA . ASP A 1 280 ? -15.840 -9.753 -1.036 1.00 95.31 280 ASP A CA 1
ATOM 2253 C C . ASP A 1 280 ? -16.594 -8.738 -1.918 1.00 95.31 280 ASP A C 1
ATOM 2255 O O . ASP A 1 280 ? -17.512 -9.112 -2.650 1.00 95.31 280 ASP A O 1
ATOM 2259 N N . ARG A 1 281 ? -16.243 -7.449 -1.832 1.00 96.31 281 ARG A N 1
ATOM 2260 C CA . ARG A 1 281 ? -16.813 -6.376 -2.660 1.00 96.31 281 ARG A CA 1
ATOM 2261 C C . ARG A 1 281 ? -16.005 -6.145 -3.920 1.00 96.31 281 ARG A C 1
ATOM 2263 O O . ARG A 1 281 ? -16.577 -6.141 -5.004 1.00 96.31 281 ARG A O 1
ATOM 2270 N N . LEU A 1 282 ? -14.690 -5.998 -3.783 1.00 95.31 282 LEU A N 1
ATOM 2271 C CA . LEU A 1 282 ? -13.804 -5.786 -4.924 1.00 95.31 282 LEU A CA 1
ATOM 2272 C C . LEU A 1 282 ? -13.838 -6.972 -5.889 1.00 95.31 282 LEU A C 1
ATOM 2274 O O . LEU A 1 282 ? -13.899 -6.761 -7.093 1.00 95.31 282 LEU A O 1
ATOM 2278 N N . SER A 1 283 ? -13.910 -8.203 -5.381 1.00 93.81 283 SER A N 1
ATOM 2279 C CA . SER A 1 283 ? -13.959 -9.403 -6.226 1.00 93.81 283 SER A CA 1
ATOM 2280 C C . SER A 1 283 ? -15.218 -9.532 -7.088 1.00 93.81 283 SER A C 1
ATOM 2282 O O . SER A 1 283 ? -15.239 -10.301 -8.044 1.00 93.81 283 SER A O 1
ATOM 2284 N N . LYS A 1 284 ? -16.269 -8.766 -6.776 1.00 93.94 284 LYS A N 1
ATOM 2285 C CA . LYS A 1 284 ? -17.514 -8.709 -7.557 1.00 93.94 284 LYS A CA 1
ATOM 2286 C C . LYS A 1 284 ? -17.529 -7.565 -8.573 1.00 93.94 284 LYS A C 1
ATOM 2288 O O . LYS A 1 284 ? -18.487 -7.446 -9.331 1.00 93.94 284 LYS A O 1
ATOM 2293 N N . MET A 1 285 ? -16.504 -6.716 -8.572 1.00 91.50 285 MET A N 1
ATOM 2294 C CA . MET A 1 285 ? -16.334 -5.656 -9.562 1.00 91.50 285 MET A CA 1
ATOM 2295 C C . MET A 1 285 ? -15.805 -6.232 -10.886 1.00 91.50 285 MET A C 1
ATOM 2297 O O . MET A 1 285 ? -15.226 -7.325 -10.888 1.00 91.50 285 MET A O 1
ATOM 2301 N N . PRO A 1 286 ? -15.932 -5.492 -12.004 1.00 87.44 286 PRO A N 1
ATOM 2302 C CA . PRO A 1 286 ? -15.215 -5.807 -13.237 1.00 87.44 286 PRO A CA 1
ATOM 2303 C C . PRO A 1 286 ? -13.722 -6.041 -12.981 1.00 87.44 286 PRO A C 1
ATOM 2305 O O . PRO A 1 286 ? -13.139 -5.437 -12.076 1.00 87.44 286 PRO A O 1
ATOM 2308 N N . ASP A 1 287 ? -13.134 -6.965 -13.741 1.00 87.50 287 ASP A N 1
ATOM 2309 C CA . ASP A 1 287 ? -11.738 -7.398 -13.600 1.00 87.50 287 ASP A CA 1
ATOM 2310 C C . ASP A 1 287 ? -11.358 -7.794 -12.163 1.00 87.50 287 ASP A C 1
ATOM 2312 O O . ASP A 1 287 ? -10.216 -7.628 -11.733 1.00 87.50 287 ASP A O 1
ATOM 2316 N N . ASN A 1 288 ? -12.329 -8.306 -11.391 1.00 89.38 288 ASN A N 1
ATOM 2317 C CA . ASN A 1 288 ? -12.142 -8.731 -10.002 1.00 89.38 288 ASN A CA 1
ATOM 2318 C C . ASN A 1 288 ? -11.576 -7.592 -9.117 1.00 89.38 288 ASN A C 1
ATOM 2320 O O . ASN A 1 288 ? -10.833 -7.826 -8.167 1.00 89.38 288 ASN A O 1
ATOM 2324 N N . GLY A 1 289 ? -11.905 -6.337 -9.448 1.00 88.56 289 GLY A N 1
ATOM 2325 C CA . GLY A 1 289 ? -11.481 -5.146 -8.706 1.00 88.56 289 GLY A CA 1
ATOM 2326 C C . GLY A 1 289 ? -10.088 -4.623 -9.069 1.00 88.56 289 GLY A C 1
ATOM 2327 O O . GLY A 1 289 ? -9.630 -3.648 -8.460 1.00 88.56 289 GLY A O 1
ATOM 2328 N N . V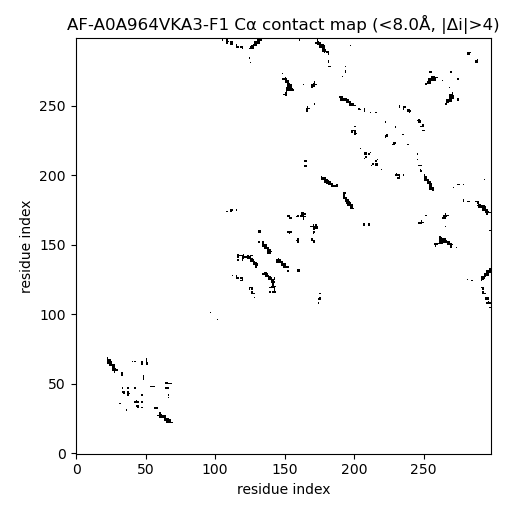AL A 1 290 ? -9.415 -5.215 -10.059 1.00 89.50 290 VAL A N 1
ATOM 2329 C CA . VAL A 1 290 ? -8.189 -4.652 -10.641 1.00 89.50 290 VAL A CA 1
ATOM 2330 C C . VAL A 1 290 ? -8.482 -3.263 -11.219 1.00 89.50 290 VAL A C 1
ATOM 2332 O O . VAL A 1 290 ? -9.553 -2.991 -11.752 1.00 89.50 290 VAL A O 1
ATOM 2335 N N . GLY A 1 291 ? -7.543 -2.332 -11.050 1.00 87.56 291 GLY A N 1
ATOM 2336 C CA . GLY A 1 291 ? -7.704 -0.942 -11.480 1.00 87.56 291 GLY A CA 1
ATOM 2337 C C . GLY A 1 291 ? -8.470 -0.049 -10.497 1.00 87.56 291 GLY A C 1
ATOM 2338 O O . GLY A 1 291 ? -8.643 1.139 -10.785 1.00 87.56 291 GLY A O 1
ATOM 2339 N N . THR A 1 292 ? -8.890 -0.576 -9.337 1.00 96.12 292 THR A N 1
ATOM 2340 C CA . THR A 1 292 ? -9.432 0.227 -8.224 1.00 96.12 292 THR A CA 1
ATOM 2341 C C . THR A 1 292 ? -8.413 1.301 -7.821 1.00 96.12 292 THR A C 1
ATOM 2343 O O . THR A 1 292 ? -7.300 0.930 -7.435 1.00 96.12 292 THR A O 1
ATOM 2346 N N . PRO A 1 293 ? -8.748 2.606 -7.900 1.00 97.06 293 PRO A N 1
ATOM 2347 C CA . PRO A 1 293 ? -7.857 3.687 -7.490 1.00 97.06 293 PRO A CA 1
ATOM 2348 C C . PRO A 1 293 ? -7.462 3.573 -6.017 1.00 97.06 293 PRO A C 1
ATOM 2350 O O . PRO A 1 293 ? -8.305 3.303 -5.158 1.00 97.06 293 PRO A O 1
ATOM 2353 N N . PHE A 1 294 ? -6.184 3.808 -5.734 1.00 97.25 294 PHE A N 1
ATOM 2354 C CA . PHE A 1 294 ? -5.599 3.662 -4.407 1.00 97.25 294 PHE A CA 1
ATOM 2355 C C . PHE A 1 294 ? -4.674 4.842 -4.110 1.00 97.25 294 PHE A C 1
ATOM 2357 O O . PHE A 1 294 ? -3.634 4.976 -4.747 1.00 97.25 294 PHE A O 1
ATOM 2364 N N . ALA A 1 295 ? -5.028 5.699 -3.157 1.00 96.75 295 ALA A N 1
ATOM 2365 C CA . ALA A 1 295 ? -4.195 6.821 -2.739 1.00 96.75 295 ALA A CA 1
ATOM 2366 C C . ALA A 1 295 ? -3.593 6.571 -1.353 1.00 96.75 295 ALA A C 1
ATOM 2368 O O . ALA A 1 295 ? -4.275 6.089 -0.450 1.00 96.75 295 ALA A O 1
ATOM 2369 N N . VAL A 1 296 ? -2.329 6.947 -1.175 1.00 95.25 296 VAL A N 1
ATOM 2370 C CA . VAL A 1 296 ? -1.655 6.987 0.125 1.00 95.25 296 VAL A CA 1
ATOM 2371 C C . VAL A 1 296 ? -1.200 8.410 0.393 1.00 95.25 296 VAL A C 1
ATOM 2373 O O . VAL A 1 296 ? -0.405 8.973 -0.364 1.00 95.25 296 VAL A O 1
ATOM 2376 N N . VAL A 1 297 ? -1.694 8.971 1.488 1.00 93.56 297 VAL A N 1
ATOM 2377 C CA . VAL A 1 297 ? -1.522 10.373 1.868 1.00 93.56 297 VAL A CA 1
ATOM 2378 C C . VAL A 1 297 ? -1.082 10.495 3.326 1.00 93.56 297 VAL A C 1
ATOM 2380 O O . VAL A 1 297 ? -1.183 9.542 4.102 1.00 93.56 297 VAL A O 1
ATOM 2383 N N . ARG A 1 298 ? -0.603 11.678 3.712 1.00 86.44 298 ARG A N 1
ATOM 2384 C CA . ARG A 1 298 ? -0.445 12.074 5.117 1.00 86.44 298 ARG A CA 1
ATOM 2385 C C . ARG A 1 298 ? -0.956 13.508 5.270 1.00 86.44 298 ARG A C 1
ATOM 2387 O O . ARG A 1 298 ? -0.420 14.409 4.638 1.00 86.44 298 ARG A O 1
ATOM 2394 N N . PHE A 1 299 ? -2.018 13.683 6.041 1.00 72.56 299 PHE A N 1
ATOM 2395 C CA . PHE A 1 299 ? -2.554 14.987 6.435 1.00 72.56 299 PHE A CA 1
ATOM 2396 C C . PHE A 1 299 ? -2.238 15.196 7.906 1.00 72.56 299 PHE A C 1
ATOM 2398 O O . PHE A 1 299 ? -2.424 14.195 8.637 1.00 72.56 299 PHE A O 1
#

Sequence (299 aa):
MRRLTLALFLLCCAAIATLGKSSPTHVVKRGDTLINIAARYQLSVRQLRQWNDLHGDRIAIGQSLTLAGQNYPISFQQFRPKAVKKREKKFKPAPSRSREVEAELQARFSAWSDSAVALSRRRGGYALVVNKQERYMDVYLAGERVTRFPVAIGSTDAEQLIDRRQANDYHLKEGLFHLSEVSWSRRVAKWDCVWMRIHTVEAAKRDYVEVYGSEGRRQLEAWERARGTIQSDAEVQVFNRAHPGAPVWRGLGVHGGGADYDWTEGCVALDRKNVRWLYDRLSKMPDNGVGTPFAVVRF

Secondary structure (DSSP, 8-state):
---------------------PPPEEE--TT--HHHHHHHTT--HHHHHHTTT-SSS---TT-EEE-S-TT----GGG-------------PPPPPPPHHHHHHHHHHHHHHHHHHHHHHHHHT-EEEEEETTTTEEEEEETTEEEEEEE-EESSSTTTTTSPP-STTS-PPPPEEEEEEEEEE-TT-GGGTTEEEEE--HHHHHHHHHHHHHHHHHHHHHHHHHHH----SHHHHHHHHHH-TTSPPPPPEEEE-S-SSS---SSSEE--HHHHHHHHHHHTTSGGGGTT-EEEEE--